Protein AF-A0A842NAI9-F1 (afdb_monomer)

pLDDT: mean 73.49, std 18.46, range [32.41, 96.38]

Sequence (238 aa):
MQFSKIESSYTSKDGCRLVWKGVEEDDLDTIILNKKELEQLIDLLKENVSGEVELEDQVSRIMVNLDVTEFNLKDHDLLEVKTADLQKHVLDYAKIPHIPQYIHISPKEYYPSITIRKYDEPKKVDETKPTQISLLEAILASKPKKTSHDLSQSDLFRIFATRRSTRKFAKTKIEGWMVDKILAAADTAPTAGNFQGFKVFYIKNQKTKEALVEAANNQPYVNAPVVLVFCMDPSRVK

Solvent-accessible surface area (backbone atoms only — not comparable to full-atom values): 15239 Å² total; per-residue (Å²): 110,45,77,69,53,76,45,76,34,93,88,34,83,69,19,36,26,43,35,30,38,42,97,50,100,84,43,70,52,71,50,78,37,49,45,68,52,46,51,54,52,51,52,34,58,70,69,72,45,70,48,75,46,72,42,96,80,77,69,26,36,37,39,36,45,85,64,46,27,40,39,45,43,84,91,51,75,81,43,64,41,52,28,70,62,52,41,54,54,53,55,57,54,72,69,52,80,75,67,81,83,74,82,76,81,66,85,71,87,79,75,87,80,86,80,90,78,84,91,84,86,90,81,88,87,82,93,83,78,87,88,81,72,54,72,65,55,51,60,72,68,54,70,90,70,90,73,85,63,90,72,64,92,75,49,61,69,58,51,66,69,67,66,74,92,80,71,78,79,70,91,63,84,78,60,65,70,60,54,51,52,52,51,52,53,61,70,70,49,90,46,78,93,68,37,64,40,56,46,77,45,78,57,80,56,66,69,60,33,54,53,47,15,55,75,54,76,62,36,72,54,58,60,41,84,73,38,76,48,80,41,82,32,71,90,49,52,130

Radius of gyration: 29.61 Å; Cα contacts (8 Å, |Δi|>4): 250; chains: 1; bounding box: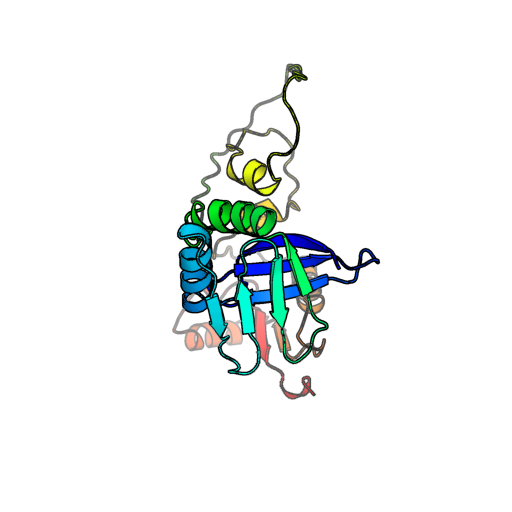 50×63×78 Å

Secondary structure (DSSP, 8-state):
-EEEEEEE-SS-TT-EEEEEE-SSTT-EEEEEE-HHHHHHHHHHHHHT--EEEE-TTSS-EEEE-SSEEEEE-TTSPPEEEEHHHHHHHHHHHHHS--------------------------------S-S---HHHHHHH-------S---TT-HHHHHHH--------SPPPPHHHHHHHHHHHHTS--GGG---EEEEEE--HHHHHHHHHHTTT-GGGS-SSEEEEEE-GGG--

Foldseek 3Di:
DAWDAKDDDPVELQKIKTWDDDPDNPDIDIDIGYNVLLVVLLVCLVVLHWDKRQGPVNQWIWTDHNAWIWTRDPPDDIDIYGSVVVSVRSVVVVPDPSDPPPPPPDLPPDDPPDDDDDDDDDDDDDDDDDDDPDPVNVVVVDDDDDDDDPDPPPPPVVCVSPDDDDLDADPDADDPVVVVVVVVVLLPDDDDVNLSQKDKDWDPDQVVQVVVCVVVVNSVSSSYNTHIDIDGHVVSPD

Structure (mmCIF, N/CA/C/O backbone):
data_AF-A0A842NAI9-F1
#
_entry.id   AF-A0A842NAI9-F1
#
loop_
_atom_site.group_PDB
_atom_site.id
_atom_site.type_symbol
_atom_site.label_atom_id
_atom_site.label_alt_id
_atom_site.label_comp_id
_atom_site.label_asym_id
_atom_site.label_entity_id
_atom_site.label_seq_id
_atom_site.pdbx_PDB_ins_code
_atom_site.Cartn_x
_atom_site.Cartn_y
_atom_site.Cartn_z
_atom_site.occupancy
_atom_site.B_iso_or_equiv
_atom_site.auth_seq_id
_atom_site.auth_comp_id
_atom_site.auth_asym_id
_atom_site.auth_atom_id
_atom_site.pdbx_PDB_model_num
ATOM 1 N N . MET A 1 1 ? 4.611 -2.490 -40.682 1.00 68.38 1 MET A N 1
ATOM 2 C CA . MET A 1 1 ? 4.770 -1.690 -39.444 1.00 68.38 1 MET A CA 1
ATOM 3 C C . MET A 1 1 ? 5.970 -0.766 -39.594 1.00 68.38 1 MET A C 1
ATOM 5 O O . MET A 1 1 ? 6.846 -1.084 -40.389 1.00 68.38 1 MET A O 1
ATOM 9 N N . GLN A 1 2 ? 6.021 0.371 -38.897 1.00 76.38 2 GLN A N 1
ATOM 10 C CA . GLN A 1 2 ? 7.178 1.281 -38.934 1.00 76.38 2 GLN A CA 1
ATOM 11 C C . GLN A 1 2 ? 7.864 1.337 -37.572 1.00 76.38 2 GLN A C 1
ATOM 13 O O . GLN A 1 2 ? 7.202 1.435 -36.537 1.00 76.38 2 GLN A O 1
ATOM 18 N N . PHE A 1 3 ? 9.195 1.304 -37.571 1.00 79.50 3 PHE A N 1
ATOM 19 C CA . PHE A 1 3 ? 9.973 1.506 -36.355 1.00 79.50 3 PHE A CA 1
ATOM 20 C C . PHE A 1 3 ? 9.731 2.904 -35.788 1.00 79.50 3 PHE A C 1
ATOM 22 O O . PHE A 1 3 ? 9.807 3.895 -36.513 1.00 79.50 3 PHE A O 1
ATOM 29 N N . SER A 1 4 ? 9.428 2.983 -34.492 1.00 79.44 4 SER A N 1
ATOM 30 C CA . SER A 1 4 ? 9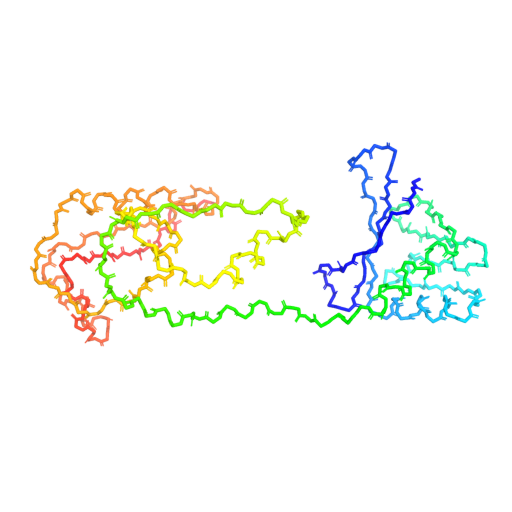.048 4.242 -33.852 1.00 79.44 4 SER A CA 1
ATOM 31 C C . SER A 1 4 ? 10.093 4.760 -32.874 1.00 79.44 4 SER A C 1
ATOM 33 O O . SER A 1 4 ? 10.432 5.941 -32.944 1.00 79.44 4 SER A O 1
ATOM 35 N N . LYS A 1 5 ? 10.533 3.944 -31.907 1.00 79.56 5 LYS A N 1
ATOM 36 C CA . LYS A 1 5 ? 11.418 4.401 -30.822 1.00 79.56 5 LYS A CA 1
ATOM 37 C C . LYS A 1 5 ? 12.066 3.254 -30.051 1.00 79.56 5 LYS A C 1
ATOM 39 O O . LYS A 1 5 ? 11.595 2.119 -30.091 1.00 79.56 5 LYS A O 1
ATOM 44 N N . ILE A 1 6 ? 13.104 3.610 -29.294 1.00 80.88 6 ILE A N 1
ATOM 45 C CA . ILE A 1 6 ? 13.782 2.751 -28.318 1.00 80.88 6 ILE A CA 1
ATOM 46 C C . ILE A 1 6 ? 13.487 3.274 -26.920 1.00 80.88 6 ILE A C 1
ATOM 48 O O . ILE A 1 6 ? 13.638 4.466 -26.652 1.00 80.88 6 ILE A O 1
ATOM 52 N N . GLU A 1 7 ? 13.074 2.380 -26.033 1.00 78.00 7 GLU A N 1
ATOM 53 C CA . GLU A 1 7 ? 12.832 2.666 -24.622 1.00 78.00 7 GLU A CA 1
ATOM 54 C C . GLU A 1 7 ? 13.633 1.720 -23.727 1.00 78.00 7 GLU A C 1
ATOM 56 O O . GLU A 1 7 ? 14.172 0.708 -24.173 1.00 78.00 7 GLU A O 1
ATOM 61 N N . SER A 1 8 ? 13.696 2.035 -22.437 1.00 69.75 8 SER A N 1
ATOM 62 C CA . SER A 1 8 ? 14.252 1.126 -21.440 1.00 69.75 8 SER A CA 1
ATOM 63 C C . SER A 1 8 ? 13.381 -0.112 -21.260 1.00 69.75 8 SER A C 1
ATOM 65 O O . SER A 1 8 ? 12.153 -0.003 -21.184 1.00 69.75 8 SER A O 1
ATOM 67 N N . SER A 1 9 ? 14.017 -1.278 -21.141 1.00 68.38 9 SER A N 1
ATOM 68 C CA . SER A 1 9 ? 13.322 -2.514 -20.781 1.00 68.38 9 SER A CA 1
ATOM 69 C C . SER A 1 9 ? 12.780 -2.439 -19.348 1.00 68.38 9 SER A C 1
ATOM 71 O O . SER A 1 9 ? 13.428 -1.905 -18.449 1.00 68.38 9 SER A O 1
ATOM 73 N N . TYR A 1 10 ? 11.587 -2.997 -19.124 1.00 58.47 10 TYR A N 1
ATOM 74 C CA . TYR A 1 10 ? 11.020 -3.162 -17.780 1.00 58.47 10 TYR A CA 1
ATOM 75 C C . TYR A 1 10 ? 11.628 -4.360 -17.038 1.00 58.47 10 TYR A C 1
ATOM 77 O O . TYR A 1 10 ? 11.565 -4.428 -15.812 1.00 58.47 10 TYR A O 1
ATOM 85 N N . THR A 1 11 ? 12.204 -5.305 -17.784 1.00 57.84 11 THR A N 1
ATOM 86 C CA . THR A 1 11 ? 12.634 -6.620 -17.290 1.00 57.84 11 THR A CA 1
ATOM 87 C C . THR A 1 11 ? 14.136 -6.674 -17.023 1.00 57.84 11 THR A C 1
ATOM 89 O O . THR A 1 11 ? 14.576 -7.395 -16.131 1.00 57.84 11 THR A O 1
ATOM 92 N N . SER A 1 12 ? 14.931 -5.898 -17.768 1.00 61.31 12 SER A N 1
ATOM 93 C CA . SER A 1 12 ? 16.391 -5.887 -17.658 1.00 61.31 12 SER A CA 1
ATOM 94 C C . SER A 1 12 ? 16.932 -4.468 -17.521 1.00 61.31 12 SER A C 1
ATOM 96 O O . SER A 1 12 ? 16.646 -3.597 -18.338 1.00 61.31 12 SER A O 1
ATOM 98 N N . LYS A 1 13 ? 17.747 -4.253 -16.481 1.00 60.91 13 LYS A N 1
ATOM 99 C CA . LYS A 1 13 ? 18.321 -2.952 -16.097 1.00 60.91 13 LYS A CA 1
ATOM 100 C C . LYS A 1 13 ? 19.166 -2.306 -17.202 1.00 60.91 13 LYS A C 1
ATOM 102 O O . LYS A 1 13 ? 19.166 -1.087 -17.327 1.00 60.91 13 LYS A O 1
ATOM 107 N N . ASP A 1 14 ? 19.848 -3.138 -17.983 1.00 67.12 14 ASP A N 1
ATOM 108 C CA . ASP A 1 14 ? 20.756 -2.727 -19.057 1.00 67.12 14 ASP A CA 1
ATOM 109 C C . ASP A 1 14 ? 20.226 -3.174 -20.441 1.00 67.12 14 ASP A C 1
ATOM 111 O O . ASP A 1 14 ? 20.986 -3.254 -21.401 1.00 67.12 14 ASP A O 1
ATOM 115 N N . GLY A 1 15 ? 18.941 -3.537 -20.538 1.00 72.44 15 GLY A N 1
ATOM 116 C CA . GLY A 1 15 ? 18.292 -3.936 -21.790 1.00 72.44 15 GLY A CA 1
ATOM 117 C C . GLY A 1 15 ? 17.561 -2.781 -22.477 1.00 72.44 15 GLY A C 1
ATOM 118 O O . GLY A 1 15 ? 17.400 -1.690 -21.918 1.00 72.44 15 GLY A O 1
ATOM 119 N N . CYS A 1 16 ? 17.052 -3.028 -23.681 1.00 79.50 16 CYS A N 1
ATOM 120 C CA . CYS A 1 16 ? 16.227 -2.063 -24.407 1.00 79.50 16 CYS A CA 1
ATOM 121 C C . CYS A 1 16 ? 14.938 -2.700 -24.931 1.00 79.50 16 CYS A C 1
ATOM 123 O O . CYS A 1 16 ? 14.822 -3.917 -25.063 1.00 79.50 16 CYS A O 1
ATOM 125 N N . ARG A 1 17 ? 13.949 -1.850 -25.200 1.00 82.38 17 ARG A N 1
ATOM 126 C CA . ARG A 1 17 ? 12.710 -2.199 -25.883 1.00 82.38 17 ARG A CA 1
ATOM 127 C C . ARG A 1 17 ? 12.659 -1.438 -27.196 1.00 82.38 17 ARG A C 1
ATOM 129 O O . ARG A 1 17 ? 12.636 -0.208 -27.194 1.00 82.38 17 ARG A O 1
ATOM 136 N N . LEU A 1 18 ? 12.629 -2.165 -28.299 1.00 83.62 18 LEU A N 1
ATOM 137 C CA . LEU A 1 18 ? 12.417 -1.620 -29.632 1.00 83.62 18 LEU A CA 1
ATOM 138 C C . LEU A 1 18 ? 10.910 -1.658 -29.922 1.00 83.62 18 LEU A C 1
ATOM 140 O O . LEU A 1 18 ? 10.273 -2.686 -29.699 1.00 83.62 18 LEU A O 1
ATOM 144 N N . VAL A 1 19 ? 10.327 -0.534 -30.344 1.00 82.25 19 VAL A N 1
ATOM 145 C CA . VAL A 1 19 ? 8.872 -0.387 -30.529 1.00 82.25 19 VAL A CA 1
ATOM 146 C C . VAL A 1 19 ? 8.544 -0.109 -31.993 1.00 82.25 19 VAL A C 1
ATOM 148 O O . VAL A 1 19 ? 9.002 0.896 -32.551 1.00 82.25 19 VAL A O 1
ATOM 151 N N . TRP A 1 20 ? 7.690 -0.946 -32.580 1.00 82.75 20 TRP A N 1
ATOM 152 C CA . TRP A 1 20 ? 7.092 -0.764 -33.901 1.00 82.75 20 TRP A CA 1
ATOM 153 C C . TRP A 1 20 ? 5.644 -0.320 -33.760 1.00 82.75 20 TRP A C 1
ATOM 155 O O . TRP A 1 20 ? 4.894 -0.840 -32.939 1.00 82.75 20 TRP A O 1
ATOM 165 N N . LYS A 1 21 ? 5.258 0.665 -34.569 1.00 77.94 21 LYS A N 1
ATOM 166 C CA . LYS A 1 21 ? 3.868 1.098 -34.695 1.00 77.94 21 LYS A CA 1
ATOM 167 C C . LYS A 1 21 ? 3.214 0.405 -35.885 1.00 77.94 21 LYS A C 1
ATOM 169 O O . LYS A 1 21 ? 3.766 0.410 -36.997 1.00 77.94 21 LYS A O 1
ATOM 174 N N . GLY A 1 22 ? 2.054 -0.187 -35.628 1.00 67.00 22 GLY A N 1
ATOM 175 C CA . GLY A 1 22 ? 1.139 -0.722 -36.624 1.00 67.00 22 GLY A CA 1
ATOM 176 C C . GLY A 1 22 ? 0.439 0.368 -37.436 1.00 67.00 22 GLY A C 1
ATOM 177 O O . GLY A 1 22 ? 0.799 1.545 -37.390 1.00 67.00 22 GLY A O 1
ATOM 178 N N . VAL A 1 23 ? -0.531 -0.056 -38.247 1.00 57.28 23 VAL A N 1
ATOM 179 C CA . VAL A 1 23 ? -1.360 0.843 -39.071 1.00 57.28 23 VAL A CA 1
ATOM 180 C C . VAL A 1 23 ? -2.454 1.509 -38.222 1.00 57.28 23 VAL A C 1
ATOM 182 O O . VAL A 1 23 ? -2.861 2.629 -38.527 1.00 57.28 23 VAL A O 1
ATOM 185 N N . GLU A 1 24 ? -2.875 0.859 -37.135 1.00 52.66 24 GLU A N 1
ATOM 186 C CA . GLU A 1 24 ? -3.800 1.385 -36.127 1.00 52.66 24 GLU A CA 1
ATOM 187 C C . GLU A 1 24 ? -3.028 1.911 -34.897 1.00 52.66 24 GLU A C 1
ATOM 189 O O . GLU A 1 24 ? -1.929 1.443 -34.600 1.00 52.66 24 GLU A O 1
ATOM 194 N N . GLU A 1 25 ? -3.574 2.909 -34.186 1.00 51.94 25 GLU A N 1
ATOM 195 C CA . GLU A 1 25 ? -2.898 3.560 -33.041 1.00 51.94 25 GLU A CA 1
ATOM 196 C C . GLU A 1 25 ? -2.638 2.618 -31.850 1.00 51.94 25 GLU A C 1
ATOM 198 O O . GLU A 1 25 ? -1.733 2.896 -31.057 1.00 51.94 25 GLU A O 1
ATOM 203 N N . ASP A 1 26 ? -3.375 1.506 -31.761 1.00 48.72 26 ASP A N 1
ATOM 204 C CA . ASP A 1 26 ? -3.320 0.546 -30.652 1.00 48.72 26 ASP A CA 1
ATOM 205 C C . ASP A 1 26 ? -2.456 -0.701 -30.939 1.00 48.72 26 ASP A C 1
ATOM 207 O O . ASP A 1 26 ? -2.125 -1.442 -30.011 1.00 48.72 26 ASP A O 1
ATOM 211 N N . ASP A 1 27 ? -2.010 -0.905 -32.184 1.00 57.62 27 ASP A N 1
ATOM 212 C CA . ASP A 1 27 ? -1.144 -2.030 -32.554 1.00 57.62 27 ASP A CA 1
ATOM 213 C C . ASP A 1 27 ? 0.331 -1.669 -32.317 1.00 57.62 27 ASP A C 1
ATOM 215 O O . ASP A 1 27 ? 0.978 -0.985 -33.121 1.00 57.62 27 ASP A O 1
ATOM 219 N N . LEU A 1 28 ? 0.878 -2.120 -31.185 1.00 64.88 28 LEU A N 1
ATOM 220 C CA . LEU A 1 28 ? 2.284 -1.944 -30.817 1.00 64.88 28 LEU A CA 1
ATOM 221 C C . LEU A 1 28 ? 2.988 -3.295 -30.717 1.00 64.88 28 LEU A C 1
ATOM 223 O O . LEU A 1 28 ? 2.773 -4.033 -29.758 1.00 64.88 28 LEU A O 1
ATOM 227 N N . ASP A 1 29 ? 3.909 -3.552 -31.642 1.00 72.88 29 ASP A N 1
ATOM 228 C CA . ASP A 1 29 ? 4.836 -4.677 -31.527 1.00 72.88 29 ASP A CA 1
ATOM 229 C C . ASP A 1 29 ? 6.114 -4.230 -30.820 1.00 72.88 29 ASP A C 1
ATOM 231 O O . ASP A 1 29 ? 6.707 -3.188 -31.133 1.00 72.88 29 ASP A O 1
ATOM 235 N N . THR A 1 30 ? 6.539 -5.005 -29.820 1.00 74.69 30 THR A N 1
ATOM 236 C CA . THR A 1 30 ? 7.714 -4.673 -29.011 1.00 74.69 30 THR A CA 1
ATOM 237 C C . THR A 1 30 ? 8.685 -5.831 -28.918 1.00 74.69 30 THR A C 1
ATOM 239 O O . THR A 1 30 ? 8.334 -6.891 -28.409 1.00 74.69 30 THR A O 1
ATOM 242 N N . ILE A 1 31 ? 9.934 -5.578 -29.296 1.00 79.75 31 ILE A N 1
ATOM 243 C CA . ILE A 1 31 ? 11.043 -6.518 -29.122 1.00 79.75 31 ILE A CA 1
ATOM 244 C C . ILE A 1 31 ? 11.836 -6.092 -27.894 1.00 79.75 31 ILE A C 1
ATOM 246 O O . ILE A 1 31 ? 12.214 -4.924 -27.770 1.00 79.75 31 ILE A O 1
ATOM 250 N N . ILE A 1 32 ? 12.088 -7.027 -26.984 1.00 79.69 32 ILE A N 1
ATOM 251 C CA . ILE A 1 32 ? 12.898 -6.792 -25.788 1.00 79.69 32 ILE A CA 1
ATOM 252 C C . ILE A 1 32 ? 14.265 -7.421 -26.021 1.00 79.69 32 ILE A C 1
ATOM 254 O O . ILE A 1 32 ? 14.344 -8.617 -26.271 1.00 79.69 32 ILE A O 1
ATOM 258 N N . LEU A 1 33 ? 15.318 -6.616 -25.906 1.00 79.31 33 LEU A N 1
ATOM 259 C CA . LEU A 1 33 ? 16.699 -7.080 -25.967 1.00 79.31 33 LEU A CA 1
ATOM 260 C C . LEU A 1 33 ? 17.336 -7.015 -24.584 1.00 79.31 33 LEU A C 1
ATOM 262 O O . LEU A 1 33 ? 17.220 -6.019 -23.856 1.00 79.31 33 LEU A O 1
ATOM 266 N N . ASN A 1 34 ? 18.044 -8.079 -24.237 1.00 81.31 34 ASN A N 1
ATOM 267 C CA . ASN A 1 34 ? 18.887 -8.149 -23.058 1.00 81.31 34 ASN A CA 1
ATOM 268 C C . ASN A 1 34 ? 20.197 -7.379 -23.267 1.00 81.31 34 ASN A C 1
ATOM 270 O O . ASN A 1 34 ? 20.563 -6.999 -24.376 1.00 81.31 34 ASN A O 1
ATOM 274 N N . LYS A 1 35 ? 20.954 -7.184 -22.181 1.00 81.44 35 LYS A N 1
ATOM 275 C CA . LYS A 1 35 ? 22.227 -6.449 -22.206 1.00 81.44 35 LYS A CA 1
ATOM 276 C C . LYS A 1 35 ? 23.204 -6.965 -23.268 1.00 81.44 35 LYS A C 1
ATOM 278 O O . LYS A 1 35 ? 23.755 -6.179 -24.024 1.00 81.44 35 LYS A O 1
ATOM 283 N N . LYS A 1 36 ? 23.420 -8.284 -23.305 1.00 82.81 36 LYS A N 1
ATOM 284 C CA . LYS A 1 36 ? 24.393 -8.914 -24.210 1.00 82.81 36 LYS A CA 1
ATOM 285 C C . LYS A 1 36 ? 23.990 -8.760 -25.679 1.00 82.81 36 LYS A C 1
ATOM 287 O O . LYS A 1 36 ? 24.833 -8.452 -26.507 1.00 82.81 36 LYS A O 1
ATOM 292 N N . GLU A 1 37 ? 22.704 -8.936 -25.969 1.00 84.06 37 GLU A N 1
ATOM 293 C CA . GLU A 1 37 ? 22.131 -8.790 -27.313 1.00 84.06 37 GLU A CA 1
ATOM 294 C C . GLU A 1 37 ? 22.208 -7.331 -27.780 1.00 84.06 37 GLU A C 1
ATOM 296 O O . GLU A 1 37 ? 22.571 -7.048 -28.919 1.00 84.06 37 GLU A O 1
ATOM 301 N N . LEU A 1 38 ? 21.933 -6.387 -26.872 1.00 83.44 38 LEU A N 1
ATOM 302 C CA . LEU A 1 38 ? 22.068 -4.959 -27.131 1.00 83.44 38 LEU A CA 1
ATOM 303 C C . LEU A 1 38 ? 23.526 -4.560 -27.400 1.00 83.44 38 LEU A C 1
ATOM 305 O O . LEU A 1 38 ? 23.775 -3.797 -28.327 1.00 83.44 38 LEU A O 1
ATOM 309 N N . GLU A 1 39 ? 24.485 -5.069 -26.624 1.00 83.62 39 GLU A N 1
ATOM 310 C CA . GLU A 1 39 ? 25.918 -4.823 -26.844 1.00 83.62 39 GLU A CA 1
ATOM 311 C C . GLU A 1 39 ? 26.370 -5.348 -28.217 1.00 83.62 39 GLU A C 1
ATOM 313 O O . GLU A 1 39 ? 26.966 -4.595 -28.983 1.00 83.62 39 GLU A O 1
ATOM 318 N N . GLN A 1 40 ? 25.990 -6.577 -28.582 1.00 84.06 40 GLN A N 1
ATOM 319 C CA . GLN A 1 40 ? 26.289 -7.157 -29.899 1.00 84.06 40 GLN A CA 1
ATOM 320 C C . GLN A 1 40 ? 25.683 -6.344 -31.050 1.00 84.06 40 GLN A C 1
ATOM 322 O O . GLN A 1 40 ? 26.357 -6.073 -32.044 1.00 84.06 40 GLN A O 1
ATOM 327 N N . LEU A 1 41 ? 24.430 -5.906 -30.904 1.00 84.31 41 LEU A N 1
ATOM 328 C CA . LEU A 1 41 ? 23.770 -5.058 -31.894 1.00 84.31 41 LEU A CA 1
ATOM 329 C C . LEU A 1 41 ? 24.462 -3.692 -32.022 1.00 84.31 41 LEU A C 1
ATOM 331 O O . LEU A 1 41 ? 24.641 -3.189 -33.130 1.00 84.31 41 LEU A O 1
ATOM 335 N N . ILE A 1 42 ? 24.869 -3.087 -30.902 1.00 84.75 42 ILE A N 1
ATOM 336 C CA . ILE A 1 42 ? 25.604 -1.816 -30.887 1.00 84.75 42 ILE A CA 1
ATOM 337 C C . ILE A 1 42 ? 26.952 -1.957 -31.597 1.00 84.75 42 ILE A C 1
ATOM 339 O O . ILE A 1 42 ? 27.327 -1.053 -32.343 1.00 84.75 42 ILE A O 1
ATOM 343 N N . ASP A 1 43 ? 27.676 -3.049 -31.370 1.00 84.75 43 ASP A N 1
ATOM 344 C CA . ASP A 1 43 ? 28.998 -3.262 -31.959 1.00 84.75 43 ASP A CA 1
ATOM 345 C C . ASP A 1 43 ? 28.906 -3.421 -33.484 1.00 84.75 43 ASP A C 1
ATOM 347 O O . ASP A 1 43 ? 29.599 -2.707 -34.213 1.00 84.75 43 ASP A O 1
ATOM 351 N N . LEU A 1 44 ? 27.955 -4.222 -33.982 1.00 84.38 44 LEU A N 1
ATOM 352 C CA . LEU A 1 44 ? 27.692 -4.355 -35.424 1.00 84.38 44 LEU A CA 1
ATOM 353 C C . LEU A 1 44 ? 27.313 -3.015 -36.074 1.00 84.38 44 LEU A C 1
ATOM 355 O O . LEU A 1 44 ? 27.837 -2.651 -37.131 1.00 84.38 44 LEU A O 1
ATOM 359 N N . LEU A 1 45 ? 26.445 -2.239 -35.415 1.00 83.19 45 LEU A N 1
ATOM 360 C CA . LEU A 1 45 ? 26.012 -0.929 -35.909 1.00 83.19 45 LEU A CA 1
ATOM 361 C C . LEU A 1 45 ? 27.112 0.139 -35.826 1.00 83.19 45 LEU A C 1
ATOM 363 O O . LEU A 1 45 ? 27.073 1.098 -36.592 1.00 83.19 45 LEU A O 1
ATOM 367 N N . LYS A 1 46 ? 28.089 0.024 -34.920 1.00 83.25 46 LYS A N 1
ATOM 368 C CA . LYS A 1 46 ? 29.237 0.947 -34.852 1.00 83.25 46 LYS A CA 1
ATOM 369 C C . LYS A 1 46 ? 30.261 0.667 -35.938 1.00 83.25 46 LYS A C 1
ATOM 371 O O . LYS A 1 46 ? 30.799 1.609 -36.516 1.00 83.25 46 LYS A O 1
ATOM 376 N N . GLU A 1 47 ? 30.541 -0.606 -36.192 1.00 81.31 47 GLU A N 1
ATOM 377 C CA . GLU A 1 47 ? 31.542 -1.014 -37.178 1.00 81.31 47 GLU A CA 1
ATOM 378 C C . GLU A 1 47 ? 31.002 -0.961 -38.619 1.00 81.31 47 GLU A C 1
ATOM 380 O O . GLU A 1 47 ? 31.785 -1.047 -39.563 1.00 81.31 47 GLU A O 1
ATOM 385 N N . ASN A 1 48 ? 29.688 -0.744 -38.802 1.00 77.88 48 ASN A N 1
ATOM 386 C CA . ASN A 1 48 ? 28.980 -0.852 -40.088 1.00 77.88 48 ASN A CA 1
ATOM 387 C C . ASN A 1 48 ? 29.240 -2.206 -40.771 1.00 77.88 48 ASN A C 1
ATOM 389 O O . ASN A 1 48 ? 29.383 -2.288 -41.992 1.00 77.88 48 ASN A O 1
ATOM 393 N N . VAL A 1 49 ? 29.338 -3.267 -39.970 1.00 80.00 49 VAL A N 1
ATOM 394 C CA . VAL A 1 49 ? 29.605 -4.628 -40.440 1.00 80.00 49 VAL A CA 1
ATOM 395 C C . VAL A 1 49 ? 28.289 -5.386 -40.517 1.00 80.00 49 VAL A C 1
ATOM 397 O O . VAL A 1 49 ? 27.445 -5.277 -39.629 1.00 80.00 49 VAL A O 1
ATOM 400 N N . SER A 1 50 ? 28.114 -6.164 -41.585 1.00 83.44 50 SER A N 1
ATOM 401 C CA . SER A 1 50 ? 26.963 -7.054 -41.698 1.00 83.44 50 SER A CA 1
ATOM 402 C C . SER A 1 50 ? 27.128 -8.260 -40.779 1.00 83.44 50 SER A C 1
ATOM 404 O O . SER A 1 50 ? 28.188 -8.888 -40.761 1.00 83.44 50 SER A O 1
ATOM 406 N N . GLY A 1 51 ? 26.090 -8.586 -40.019 1.00 85.19 51 GLY A N 1
ATOM 407 C CA . GLY A 1 51 ? 26.155 -9.637 -39.011 1.00 85.19 51 GLY A CA 1
ATOM 408 C C . GLY A 1 51 ? 24.784 -10.090 -38.536 1.00 85.19 51 GLY A C 1
ATOM 409 O O . GLY A 1 51 ? 23.761 -9.482 -38.849 1.00 85.19 51 GLY A O 1
ATOM 410 N N . GLU A 1 52 ? 24.781 -11.174 -37.775 1.00 86.94 52 GLU A N 1
ATOM 411 C CA . GLU A 1 52 ? 23.586 -11.795 -37.212 1.00 86.94 52 GLU A CA 1
ATOM 412 C C . GLU A 1 52 ? 23.685 -11.764 -35.683 1.00 86.94 52 GLU A C 1
ATOM 414 O O . GLU A 1 52 ? 24.727 -12.099 -35.115 1.00 86.94 52 GLU A O 1
ATOM 419 N N . VAL A 1 53 ? 22.610 -11.340 -35.019 1.00 85.69 53 VAL A N 1
ATOM 420 C CA . VAL A 1 53 ? 22.460 -11.395 -33.559 1.00 85.69 53 VAL A CA 1
ATOM 421 C C . VAL A 1 53 ? 21.382 -12.424 -33.241 1.00 85.69 53 VAL A C 1
ATOM 423 O O . VAL A 1 53 ? 20.213 -12.226 -33.573 1.00 85.69 53 VAL A O 1
ATOM 426 N N . GLU A 1 54 ? 21.775 -13.529 -32.613 1.00 83.88 54 GLU A N 1
ATOM 427 C CA . GLU A 1 54 ? 20.846 -14.540 -32.104 1.00 83.88 54 GLU A CA 1
ATOM 428 C C . GLU A 1 54 ? 20.290 -14.104 -30.743 1.00 83.88 54 GLU A C 1
ATOM 430 O O . GLU A 1 54 ? 21.048 -13.692 -29.860 1.00 83.88 54 GLU A O 1
ATOM 435 N N . LEU A 1 55 ? 18.969 -14.192 -30.571 1.00 82.56 55 LEU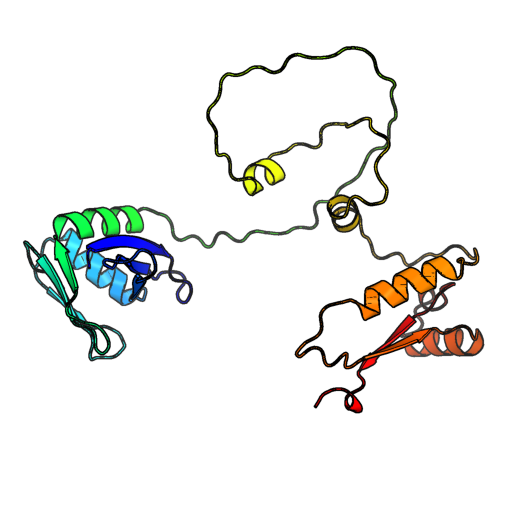 A N 1
ATOM 436 C CA . LEU A 1 55 ? 18.304 -13.877 -29.306 1.00 82.56 55 LEU A CA 1
ATOM 437 C C . LEU A 1 55 ? 18.297 -15.089 -28.360 1.00 82.56 55 LEU A C 1
ATOM 439 O O . LEU A 1 55 ? 18.499 -16.233 -28.771 1.00 82.56 55 LEU A O 1
ATOM 443 N N . GLU A 1 56 ? 18.052 -14.843 -27.07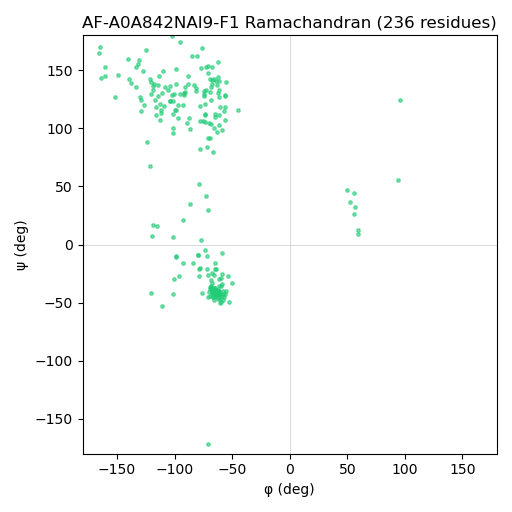0 1.00 79.38 56 GLU A N 1
ATOM 444 C CA . GLU A 1 56 ? 18.072 -15.858 -26.001 1.00 79.38 56 GLU A CA 1
ATOM 445 C C . GLU A 1 56 ? 17.170 -17.079 -26.265 1.00 79.38 56 GLU A C 1
ATOM 447 O O . GLU A 1 56 ? 17.465 -18.180 -25.797 1.00 79.38 56 GLU A O 1
ATOM 452 N N . ASP A 1 57 ? 16.098 -16.915 -27.041 1.00 77.69 57 ASP A N 1
ATOM 453 C CA . ASP A 1 57 ? 15.182 -17.998 -27.405 1.00 77.69 57 ASP A CA 1
ATOM 454 C C . ASP A 1 57 ? 15.757 -18.993 -28.436 1.00 77.69 57 ASP A C 1
ATOM 456 O O . ASP A 1 57 ? 15.104 -19.996 -28.726 1.00 77.69 57 ASP A O 1
ATOM 460 N N . GLN A 1 58 ? 16.967 -18.741 -28.962 1.00 77.00 58 GLN A N 1
ATOM 461 C CA . GLN A 1 58 ? 17.687 -19.533 -29.976 1.00 77.00 58 GLN A CA 1
ATOM 462 C C . GLN A 1 58 ? 16.944 -19.701 -31.311 1.00 77.00 58 GLN A C 1
ATOM 464 O O . GLN A 1 58 ? 17.361 -20.485 -32.169 1.00 77.00 58 GLN A O 1
ATOM 469 N N . VAL A 1 59 ? 15.837 -18.985 -31.498 1.00 78.12 59 VAL A N 1
ATOM 470 C CA . VAL A 1 59 ? 14.971 -19.085 -32.679 1.00 78.12 59 VAL A CA 1
ATOM 471 C C . VAL A 1 59 ? 14.885 -17.737 -33.375 1.00 78.12 59 VAL A C 1
ATOM 473 O O . VAL A 1 59 ? 14.957 -17.683 -34.601 1.00 78.12 59 VAL A O 1
ATOM 476 N N . SER A 1 60 ? 14.769 -16.661 -32.604 1.00 83.44 60 SER A N 1
ATOM 477 C CA . SER A 1 60 ? 14.656 -15.306 -33.110 1.00 83.44 60 SER A CA 1
ATOM 478 C C . SER A 1 60 ? 16.034 -14.724 -33.421 1.00 83.44 60 SER A C 1
ATOM 480 O O . SER A 1 60 ? 16.992 -14.894 -32.661 1.00 83.44 60 SER A O 1
ATOM 482 N N . ARG A 1 61 ? 16.146 -14.037 -34.560 1.00 86.38 61 ARG A N 1
ATOM 483 C CA . ARG A 1 61 ? 17.415 -13.530 -35.089 1.00 86.38 61 ARG A CA 1
ATOM 484 C C . ARG A 1 61 ? 17.262 -12.141 -35.682 1.00 86.38 61 ARG A C 1
ATOM 486 O O . ARG A 1 61 ? 16.264 -11.834 -36.334 1.00 86.38 61 ARG A O 1
ATOM 493 N N . ILE A 1 62 ? 18.279 -11.315 -35.481 1.00 87.38 62 ILE A N 1
ATOM 494 C CA . ILE A 1 62 ? 18.366 -9.971 -36.050 1.00 87.38 62 ILE A CA 1
ATOM 495 C C . ILE A 1 62 ? 19.495 -9.970 -37.071 1.00 87.38 62 ILE A C 1
ATOM 497 O O . ILE A 1 62 ? 20.657 -10.152 -36.710 1.00 87.38 62 ILE A O 1
ATOM 501 N N . MET A 1 63 ? 19.161 -9.751 -38.338 1.00 84.69 63 MET A N 1
ATOM 502 C CA . MET A 1 63 ? 20.136 -9.643 -39.419 1.00 84.69 63 MET A CA 1
ATOM 503 C C . MET A 1 63 ? 20.390 -8.173 -39.726 1.00 84.69 63 MET A C 1
ATOM 505 O O . MET A 1 63 ? 19.500 -7.446 -40.164 1.00 84.69 63 MET A O 1
ATOM 509 N N . VAL A 1 64 ? 21.616 -7.721 -39.492 1.00 86.69 64 VAL A N 1
ATOM 510 C CA . VAL A 1 64 ? 22.048 -6.355 -39.783 1.00 86.69 64 VAL A CA 1
ATOM 511 C C . VAL A 1 64 ? 22.749 -6.361 -41.136 1.00 86.69 64 VAL A C 1
ATOM 513 O O . VAL A 1 64 ? 23.861 -6.871 -41.242 1.00 86.69 64 VAL A O 1
ATOM 516 N N . ASN A 1 65 ? 22.124 -5.785 -42.166 1.00 86.56 65 ASN A N 1
ATOM 517 C CA . ASN A 1 65 ? 22.784 -5.495 -43.443 1.00 86.56 65 ASN A CA 1
ATOM 518 C C . ASN A 1 65 ? 23.148 -4.005 -43.539 1.00 86.56 65 ASN A C 1
ATOM 520 O O . ASN A 1 65 ? 22.894 -3.231 -42.619 1.00 86.56 65 ASN A O 1
ATOM 524 N N . LEU A 1 66 ? 23.774 -3.601 -44.649 1.00 78.00 66 LEU A N 1
ATOM 525 C CA . LEU A 1 66 ? 24.177 -2.206 -44.877 1.00 78.00 66 LEU A CA 1
ATOM 526 C C . LEU A 1 66 ? 22.979 -1.262 -45.069 1.00 78.00 66 LEU A C 1
ATOM 528 O O . LEU A 1 66 ? 23.013 -0.127 -44.599 1.00 78.00 66 LEU A O 1
ATOM 532 N N . ASP A 1 67 ? 21.929 -1.738 -45.740 1.00 81.62 67 ASP A N 1
ATOM 533 C CA . ASP A 1 67 ? 20.772 -0.912 -46.095 1.00 81.62 67 ASP A CA 1
ATOM 534 C C . ASP A 1 67 ? 19.570 -1.147 -45.163 1.00 81.62 67 ASP A C 1
ATOM 536 O O . ASP A 1 67 ? 18.896 -0.195 -44.746 1.00 81.62 67 ASP A O 1
ATOM 540 N N . VAL A 1 68 ? 19.298 -2.413 -44.830 1.00 87.00 68 VAL A N 1
ATOM 541 C CA . VAL A 1 68 ? 18.118 -2.841 -44.066 1.00 87.00 68 VAL A CA 1
ATOM 542 C C . VAL A 1 68 ? 18.520 -3.812 -42.959 1.00 87.00 68 VAL A C 1
ATOM 544 O O . VAL A 1 68 ? 19.298 -4.741 -43.168 1.00 87.00 68 VAL A O 1
ATOM 547 N N . THR A 1 69 ? 17.969 -3.601 -41.769 1.00 86.19 69 THR A N 1
ATOM 548 C CA . THR A 1 69 ? 18.036 -4.537 -40.650 1.00 86.19 69 THR A CA 1
ATOM 549 C C . THR A 1 69 ? 16.713 -5.285 -40.554 1.00 86.19 69 THR A C 1
ATOM 551 O O . THR A 1 69 ? 15.652 -4.666 -40.437 1.00 86.19 69 THR A O 1
ATOM 554 N N . GLU A 1 70 ? 16.792 -6.610 -40.601 1.00 86.81 70 GLU A N 1
ATOM 555 C CA . GLU A 1 70 ? 15.655 -7.526 -40.585 1.00 86.81 70 GLU A CA 1
ATOM 556 C C . GLU A 1 70 ? 15.555 -8.207 -39.217 1.00 86.81 70 GLU A C 1
ATOM 558 O O . GLU A 1 70 ? 16.548 -8.699 -38.677 1.00 86.81 70 GLU A O 1
A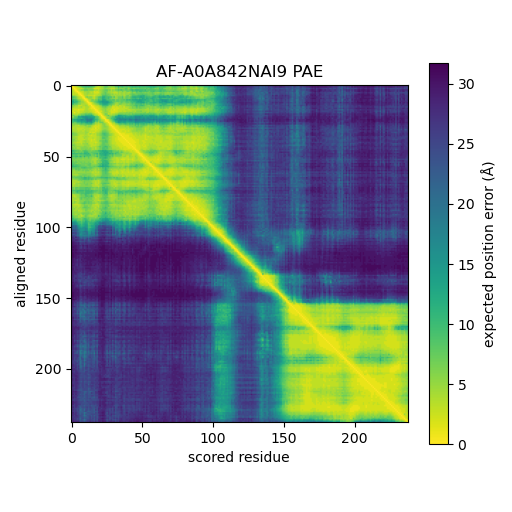TOM 563 N N . PHE A 1 71 ? 14.351 -8.248 -38.654 1.00 86.12 71 PHE A N 1
ATOM 564 C CA . PHE A 1 71 ? 14.050 -8.917 -37.392 1.00 86.12 71 PHE A CA 1
ATOM 565 C C . PHE A 1 71 ? 13.151 -10.114 -37.689 1.00 86.12 71 PHE A C 1
ATOM 567 O O . PHE A 1 71 ? 11.973 -9.956 -38.017 1.00 86.12 71 PHE A O 1
ATOM 574 N N . ASN A 1 72 ? 13.720 -11.311 -37.582 1.00 84.50 72 ASN A N 1
ATOM 575 C CA . ASN A 1 72 ? 13.018 -12.571 -37.767 1.00 84.50 72 ASN A CA 1
ATOM 576 C C . ASN A 1 72 ? 12.707 -13.152 -36.386 1.00 84.50 72 ASN A C 1
ATOM 578 O O . ASN A 1 72 ? 13.600 -13.666 -35.712 1.00 84.50 72 ASN A O 1
ATOM 582 N N . LEU A 1 73 ? 11.468 -12.988 -35.927 1.00 81.88 73 LEU A N 1
ATOM 583 C CA . LEU A 1 73 ? 11.041 -13.384 -34.586 1.00 81.88 73 LEU A CA 1
ATOM 584 C C . LEU A 1 73 ? 10.100 -14.580 -34.665 1.00 81.88 73 LEU A C 1
ATOM 586 O O . LEU A 1 73 ? 9.322 -14.708 -35.605 1.00 81.88 73 LEU A O 1
ATOM 590 N N . LYS A 1 74 ? 10.124 -15.430 -33.639 1.00 74.38 74 LYS A N 1
ATOM 591 C CA . LYS A 1 74 ? 9.313 -16.653 -33.595 1.00 74.38 74 LYS A CA 1
ATOM 592 C C . LYS A 1 74 ? 7.800 -16.414 -33.726 1.00 74.38 74 LYS A C 1
ATOM 594 O O . LYS A 1 74 ? 7.129 -17.199 -34.388 1.00 74.38 74 LYS A O 1
ATOM 599 N N . ASP A 1 75 ? 7.290 -15.362 -33.087 1.00 74.62 75 ASP A N 1
ATOM 600 C CA . ASP A 1 75 ? 5.852 -15.089 -32.952 1.00 74.62 75 ASP A CA 1
ATOM 601 C C . ASP A 1 75 ? 5.422 -13.756 -33.610 1.00 74.62 75 ASP A C 1
ATOM 603 O O . ASP A 1 75 ? 4.337 -13.256 -33.320 1.00 74.62 75 ASP A O 1
ATOM 607 N N . HIS A 1 76 ? 6.246 -13.177 -34.496 1.00 70.19 76 HIS A N 1
ATOM 608 C CA . HIS A 1 76 ? 5.905 -11.954 -35.239 1.00 70.19 76 HIS A CA 1
ATOM 609 C C . HIS A 1 76 ? 6.197 -12.091 -36.735 1.00 70.19 76 HIS A C 1
ATOM 611 O O . HIS A 1 76 ? 7.071 -12.855 -37.148 1.00 70.19 76 HIS A O 1
ATOM 617 N N . ASP A 1 77 ? 5.494 -11.294 -37.539 1.00 76.62 77 ASP A N 1
ATOM 618 C CA . ASP A 1 77 ? 5.829 -11.106 -38.948 1.00 76.62 77 ASP A CA 1
ATOM 619 C C . ASP A 1 77 ? 7.221 -10.472 -39.099 1.00 76.62 77 ASP A C 1
ATOM 621 O O . ASP A 1 77 ? 7.720 -9.799 -38.196 1.00 76.62 77 ASP A O 1
ATOM 625 N N . LEU A 1 78 ? 7.845 -10.661 -40.265 1.00 81.25 78 LEU A N 1
ATOM 626 C CA . LEU A 1 78 ? 9.139 -10.057 -40.580 1.00 81.25 78 LEU A CA 1
ATOM 627 C C . LEU A 1 78 ? 9.068 -8.529 -40.418 1.00 81.25 78 LEU A C 1
ATOM 629 O O . LEU A 1 78 ? 8.316 -7.851 -41.127 1.00 81.25 78 LEU A O 1
ATOM 633 N N . LEU A 1 79 ? 9.869 -7.982 -39.500 1.00 83.38 79 LEU A N 1
ATOM 634 C CA . LEU A 1 79 ? 9.979 -6.539 -39.297 1.00 83.38 79 LEU A CA 1
ATOM 635 C C . LEU A 1 79 ? 11.266 -6.027 -39.942 1.00 83.38 79 LEU A C 1
ATOM 637 O O . LEU A 1 79 ? 12.356 -6.521 -39.667 1.00 83.38 79 LEU A O 1
ATOM 641 N N . GLU A 1 80 ? 11.140 -4.991 -40.764 1.00 85.44 80 GLU A N 1
ATOM 642 C CA . GLU A 1 80 ? 12.259 -4.375 -41.476 1.00 85.44 80 GLU A CA 1
ATOM 643 C C . GLU A 1 80 ? 12.425 -2.917 -41.054 1.00 85.44 80 GLU A C 1
ATOM 645 O O . GLU A 1 80 ? 11.452 -2.167 -40.904 1.00 85.44 80 GLU A O 1
ATOM 650 N N . VAL A 1 81 ? 13.673 -2.495 -40.866 1.00 86.62 81 VAL A N 1
ATOM 651 C CA . VAL A 1 81 ? 14.023 -1.116 -40.516 1.00 86.62 81 VAL A CA 1
ATOM 652 C C . VAL A 1 81 ? 15.241 -0.691 -41.315 1.00 86.62 81 VAL A C 1
ATOM 654 O O . VAL A 1 81 ? 16.194 -1.451 -41.453 1.00 86.62 81 VAL A O 1
ATOM 657 N N . LYS A 1 82 ? 15.253 0.548 -41.811 1.00 86.44 82 LYS A N 1
ATOM 658 C CA . LYS A 1 82 ? 16.457 1.115 -42.425 1.00 86.44 82 LYS A CA 1
ATOM 659 C C . LYS A 1 82 ? 17.579 1.174 -41.398 1.00 86.44 82 LYS A C 1
ATOM 661 O O . LYS A 1 82 ? 17.416 1.783 -40.337 1.00 86.44 82 LYS A O 1
ATOM 666 N N . THR A 1 83 ? 18.733 0.609 -41.735 1.00 83.75 83 THR A N 1
ATOM 667 C CA . THR A 1 83 ? 19.859 0.497 -40.799 1.00 83.75 83 THR A CA 1
ATOM 668 C C . THR A 1 83 ? 20.326 1.867 -40.310 1.00 83.75 83 THR A C 1
ATOM 670 O O . THR A 1 83 ? 20.612 2.024 -39.128 1.00 83.75 83 THR A O 1
ATOM 673 N N . ALA A 1 84 ? 20.288 2.894 -41.166 1.00 82.38 84 ALA A N 1
ATOM 674 C CA . ALA A 1 84 ? 20.623 4.271 -40.797 1.00 82.38 84 ALA A CA 1
ATOM 675 C C . ALA A 1 84 ? 19.701 4.863 -39.708 1.00 82.38 84 ALA A C 1
ATOM 677 O O . ALA A 1 84 ? 20.172 5.542 -38.791 1.00 82.38 84 ALA A O 1
ATOM 678 N N . ASP A 1 85 ? 18.394 4.590 -39.785 1.00 82.94 85 ASP A N 1
ATOM 679 C CA . ASP A 1 85 ? 17.420 5.084 -38.806 1.00 82.94 85 ASP A CA 1
ATOM 680 C C . ASP A 1 85 ? 17.606 4.356 -37.468 1.00 82.94 85 ASP A C 1
ATOM 682 O O . ASP A 1 85 ? 17.697 4.989 -36.412 1.00 82.94 85 ASP A O 1
ATOM 686 N N . LEU A 1 86 ? 17.766 3.030 -37.514 1.00 82.12 86 LEU A N 1
ATOM 687 C CA . LEU A 1 86 ? 18.033 2.216 -36.329 1.00 82.12 86 LEU A CA 1
ATOM 688 C C . LEU A 1 86 ? 19.350 2.622 -35.651 1.00 82.12 86 LEU A C 1
ATOM 690 O O . LEU A 1 86 ? 19.378 2.824 -34.438 1.00 82.12 86 LEU A O 1
ATOM 694 N N . GLN A 1 87 ? 20.419 2.815 -36.427 1.00 83.19 87 GLN A N 1
ATOM 695 C CA . GLN A 1 87 ? 21.741 3.215 -35.943 1.00 83.19 87 GLN A CA 1
ATOM 696 C C . GLN A 1 87 ? 21.675 4.526 -35.156 1.00 83.19 87 GLN A C 1
ATOM 698 O O . GLN A 1 87 ? 22.224 4.609 -34.058 1.00 83.19 87 GLN A O 1
ATOM 703 N N . LYS A 1 88 ? 20.956 5.536 -35.660 1.00 83.81 88 LYS A N 1
ATOM 704 C CA . LYS A 1 88 ? 20.783 6.811 -34.951 1.00 83.81 88 LYS A CA 1
ATOM 705 C C . LYS A 1 88 ? 20.118 6.610 -33.588 1.00 83.81 88 LYS A C 1
ATOM 707 O O . LYS A 1 88 ? 20.632 7.087 -32.578 1.00 83.81 88 LYS A O 1
ATOM 712 N N . HIS A 1 89 ? 19.010 5.873 -33.551 1.00 82.25 89 HIS A N 1
ATOM 713 C CA . HIS A 1 89 ? 18.257 5.645 -32.320 1.00 82.25 89 HIS A CA 1
ATOM 714 C C . HIS A 1 89 ? 19.017 4.778 -31.304 1.00 82.25 89 HIS A C 1
ATOM 716 O O . HIS A 1 89 ? 19.007 5.095 -30.114 1.00 82.25 89 HIS A O 1
ATOM 722 N N . VAL A 1 90 ? 19.704 3.724 -31.755 1.00 81.50 90 VAL A N 1
ATOM 723 C CA . VAL A 1 90 ? 20.490 2.823 -30.894 1.00 81.50 90 VAL A CA 1
ATOM 724 C C . VAL A 1 90 ? 21.721 3.536 -30.332 1.00 81.50 90 VAL A C 1
ATOM 726 O O . VAL A 1 90 ? 21.986 3.443 -29.133 1.00 81.50 90 VAL A O 1
ATOM 729 N N . LEU A 1 91 ? 22.453 4.295 -31.154 1.00 79.81 91 LEU A N 1
ATOM 730 C CA . LEU A 1 91 ? 23.629 5.042 -30.696 1.00 79.81 91 LEU A CA 1
ATOM 731 C C . LEU A 1 91 ? 23.260 6.189 -29.753 1.00 79.81 91 LEU A C 1
ATOM 733 O O . LEU A 1 91 ? 24.007 6.463 -28.815 1.00 79.81 91 LEU A O 1
ATOM 737 N N . ASP A 1 92 ? 22.130 6.862 -29.977 1.00 81.12 92 ASP A N 1
ATOM 738 C CA . ASP A 1 92 ? 21.646 7.889 -29.054 1.00 81.12 92 ASP A CA 1
ATOM 739 C C . ASP A 1 92 ? 21.185 7.277 -27.727 1.00 81.12 92 ASP A C 1
ATOM 741 O O . ASP A 1 92 ? 21.511 7.822 -26.673 1.00 81.12 92 ASP A O 1
ATOM 745 N N . TYR A 1 93 ? 20.535 6.109 -27.755 1.00 76.69 93 TYR A N 1
ATOM 746 C CA . TYR A 1 93 ? 20.185 5.360 -26.546 1.00 76.69 93 TYR A CA 1
ATOM 747 C C . TYR A 1 93 ? 21.432 4.904 -25.768 1.00 76.69 93 TYR A C 1
ATOM 749 O O . TYR A 1 93 ? 21.493 5.095 -24.557 1.00 76.69 93 TYR A O 1
ATOM 757 N N . ALA A 1 94 ? 22.472 4.420 -26.457 1.00 73.94 94 ALA A N 1
ATOM 758 C CA . ALA A 1 94 ? 23.729 3.976 -25.846 1.00 73.94 94 ALA A CA 1
ATOM 759 C C . ALA A 1 94 ? 24.537 5.101 -25.164 1.00 73.94 94 ALA A C 1
ATOM 761 O O . ALA A 1 94 ? 25.376 4.829 -24.304 1.00 73.94 94 ALA A O 1
ATOM 762 N N . LYS A 1 95 ? 24.311 6.372 -25.531 1.00 75.62 95 LYS A N 1
ATOM 763 C CA . LYS A 1 95 ? 24.927 7.533 -24.859 1.00 75.62 95 LYS A CA 1
ATOM 764 C C . LYS A 1 95 ? 24.237 7.880 -23.538 1.00 75.62 95 LYS A C 1
ATOM 766 O O . LYS A 1 95 ? 24.830 8.587 -22.723 1.00 75.62 95 LYS A O 1
ATOM 771 N N . ILE A 1 96 ? 22.991 7.444 -23.334 1.00 70.06 96 ILE A N 1
ATOM 772 C CA . ILE A 1 96 ? 22.223 7.754 -22.127 1.00 70.06 96 ILE A CA 1
ATOM 773 C C . ILE A 1 96 ? 22.726 6.838 -21.005 1.00 70.06 96 ILE A C 1
ATOM 775 O O . ILE A 1 96 ? 22.614 5.620 -21.113 1.00 70.06 96 ILE A O 1
ATOM 779 N N . PRO A 1 97 ? 23.268 7.379 -19.901 1.00 61.16 97 PRO A N 1
ATOM 780 C CA . PRO A 1 97 ? 23.699 6.545 -18.792 1.00 61.16 97 PRO A CA 1
ATOM 781 C C . PRO A 1 97 ? 22.478 5.849 -18.169 1.00 61.16 97 PRO A C 1
ATOM 783 O O . PRO A 1 97 ? 21.653 6.504 -17.530 1.00 61.16 97 PRO A O 1
ATOM 786 N N . HIS A 1 98 ? 22.378 4.522 -18.308 1.00 61.38 98 HIS A N 1
ATOM 787 C CA . HIS A 1 98 ? 21.341 3.669 -17.695 1.00 61.38 98 HIS A CA 1
ATOM 788 C C . HIS A 1 98 ? 21.544 3.498 -16.177 1.00 61.38 98 HIS A C 1
ATOM 790 O O . HIS A 1 98 ? 21.430 2.413 -15.604 1.00 61.38 98 HIS A O 1
ATOM 796 N N . ILE A 1 99 ? 21.889 4.589 -15.493 1.00 58.72 99 ILE A N 1
ATOM 797 C CA . ILE A 1 99 ? 21.980 4.607 -14.040 1.00 58.72 99 ILE A CA 1
ATOM 798 C C . ILE A 1 99 ? 20.546 4.450 -13.521 1.00 58.72 99 ILE A C 1
ATOM 800 O O . ILE A 1 99 ? 19.686 5.253 -13.888 1.00 58.72 99 ILE A O 1
ATOM 804 N N . PRO A 1 100 ? 20.259 3.452 -12.666 1.00 51.41 100 PRO A N 1
ATOM 805 C CA . PRO A 1 100 ? 18.946 3.325 -12.054 1.00 51.41 100 PRO A CA 1
ATOM 806 C C . PRO A 1 100 ? 18.644 4.620 -11.300 1.00 51.41 100 PRO A C 1
ATOM 808 O O . PRO A 1 100 ? 19.328 4.961 -10.331 1.00 51.41 100 PRO A O 1
ATOM 811 N N . GLN A 1 101 ? 17.630 5.357 -11.753 1.00 47.72 101 GLN A N 1
ATOM 812 C CA . GLN A 1 101 ? 17.109 6.499 -11.015 1.00 47.72 101 GLN A CA 1
ATOM 813 C C . GLN A 1 101 ? 16.357 5.958 -9.801 1.00 47.72 101 GLN A C 1
ATOM 815 O O . GLN A 1 101 ? 15.145 5.758 -9.821 1.00 47.72 101 GLN A O 1
ATOM 820 N N . TYR A 1 102 ? 17.087 5.678 -8.726 1.00 43.47 102 TYR A N 1
ATOM 821 C CA . TYR A 1 102 ? 16.457 5.435 -7.442 1.00 43.47 102 TYR A CA 1
ATOM 822 C C . TYR A 1 102 ? 15.788 6.738 -7.012 1.00 43.47 102 TYR A C 1
ATOM 824 O O . TYR A 1 102 ? 16.462 7.706 -6.652 1.00 43.47 102 TYR A O 1
ATOM 832 N N . ILE A 1 103 ? 14.455 6.771 -7.022 1.00 43.62 103 ILE A N 1
ATOM 833 C CA . ILE A 1 103 ? 13.722 7.795 -6.284 1.00 43.62 103 ILE A CA 1
ATOM 834 C C . ILE A 1 103 ? 13.942 7.467 -4.811 1.00 43.62 103 ILE A C 1
ATOM 836 O O . ILE A 1 103 ? 13.236 6.659 -4.209 1.00 43.62 103 ILE A O 1
ATOM 840 N N . HIS A 1 104 ? 14.985 8.059 -4.236 1.00 40.81 104 HIS A N 1
ATOM 841 C CA . HIS A 1 104 ? 15.276 7.928 -2.822 1.00 40.81 104 HIS A CA 1
ATOM 842 C C . HIS A 1 104 ? 14.224 8.720 -2.037 1.00 40.81 104 HIS A C 1
ATOM 844 O O . HIS A 1 104 ? 14.369 9.919 -1.785 1.00 40.81 104 HIS A O 1
ATOM 850 N N . ILE A 1 105 ? 13.142 8.050 -1.642 1.00 43.91 105 ILE A N 1
ATOM 851 C CA . ILE A 1 105 ? 12.128 8.621 -0.755 1.00 43.91 105 ILE A CA 1
ATOM 852 C C . ILE A 1 105 ? 12.680 8.574 0.673 1.00 43.91 105 ILE A C 1
ATOM 854 O O . ILE A 1 105 ? 12.389 7.671 1.453 1.00 43.91 105 ILE A O 1
ATOM 858 N N . SER A 1 106 ? 13.510 9.556 1.025 1.00 45.50 106 SER A N 1
ATOM 859 C CA . SER A 1 106 ? 13.804 9.821 2.435 1.00 45.50 106 SER A CA 1
ATOM 860 C C . SER A 1 106 ? 12.566 10.423 3.095 1.00 45.50 106 SER A C 1
ATOM 862 O O . SER A 1 106 ? 11.877 11.230 2.460 1.00 45.50 106 SER A O 1
ATOM 864 N N . PRO A 1 107 ? 12.311 10.158 4.387 1.00 41.62 107 PRO A N 1
ATOM 865 C CA . PRO A 1 107 ? 11.453 11.029 5.173 1.00 41.62 107 PRO A CA 1
ATOM 866 C C . PRO A 1 107 ? 12.046 12.442 5.099 1.00 41.62 107 PRO A C 1
ATOM 868 O O . PRO A 1 107 ? 13.097 12.705 5.679 1.00 41.62 107 PRO A O 1
ATOM 871 N N . LYS A 1 108 ? 11.420 13.362 4.353 1.00 47.22 108 LYS A N 1
ATOM 872 C CA . LYS A 1 108 ? 11.760 14.782 4.487 1.00 47.22 108 LYS A CA 1
ATOM 873 C C . LYS A 1 108 ? 11.445 15.145 5.935 1.00 47.22 108 LYS A C 1
ATOM 875 O O . LYS A 1 108 ? 10.294 15.031 6.358 1.00 47.22 108 LYS A O 1
ATOM 880 N N . GLU A 1 109 ? 12.449 15.559 6.704 1.00 42.56 109 GLU A N 1
ATOM 881 C CA . GLU A 1 109 ? 12.242 16.147 8.026 1.00 42.56 109 GLU A CA 1
ATOM 882 C C . GLU A 1 109 ? 11.533 17.496 7.858 1.00 42.56 109 GLU A C 1
ATOM 884 O O . GLU A 1 109 ? 12.135 18.566 7.831 1.00 42.56 109 GLU A O 1
ATOM 889 N N . TYR A 1 110 ? 10.222 17.451 7.649 1.00 41.47 110 TYR A N 1
ATOM 890 C CA . TYR A 1 110 ? 9.403 18.644 7.567 1.00 41.47 110 TYR A CA 1
ATOM 891 C C . TYR A 1 110 ? 9.157 19.162 8.988 1.00 41.47 110 TYR A C 1
ATOM 893 O O . TYR A 1 110 ? 8.391 18.570 9.750 1.00 41.47 110 TYR A O 1
ATOM 901 N N . TYR A 1 111 ? 9.824 20.262 9.341 1.00 41.69 111 TYR A N 1
ATOM 902 C CA . TYR A 1 111 ? 9.545 21.058 10.537 1.00 41.69 111 TYR A CA 1
ATOM 903 C C . TYR A 1 111 ? 8.738 22.301 10.126 1.00 41.69 111 TYR A C 1
ATOM 905 O O . TYR A 1 111 ? 9.337 23.293 9.699 1.00 41.69 111 TYR A O 1
ATOM 913 N N . PRO A 1 112 ? 7.395 22.308 10.222 1.00 42.88 112 PRO A N 1
ATOM 914 C CA . PRO A 1 112 ? 6.649 23.538 10.009 1.00 42.88 112 PRO A CA 1
ATOM 915 C C . PRO A 1 112 ? 6.911 24.481 11.188 1.00 42.88 112 PRO A C 1
ATOM 917 O O . PRO A 1 112 ? 6.385 24.296 12.284 1.00 42.88 112 PRO A O 1
ATOM 920 N N . SER A 1 113 ? 7.735 25.506 10.966 1.00 39.22 113 SER A N 1
ATOM 921 C CA . SER A 1 113 ? 7.802 26.660 11.861 1.00 39.22 113 SER A CA 1
ATOM 922 C C . SER A 1 113 ? 6.539 27.501 11.655 1.00 39.22 113 SER A C 1
ATOM 924 O O . SER A 1 113 ? 6.303 28.077 10.594 1.00 39.22 113 SER A O 1
ATOM 926 N N . ILE A 1 114 ? 5.679 27.516 12.671 1.00 37.78 114 ILE A N 1
ATOM 927 C CA . ILE A 1 114 ? 4.412 28.249 12.682 1.00 37.78 114 ILE A CA 1
ATOM 928 C C . ILE A 1 114 ? 4.717 29.740 12.847 1.00 37.78 114 ILE A C 1
ATOM 930 O O . ILE A 1 114 ? 5.278 30.148 13.863 1.00 37.78 114 ILE A O 1
ATOM 934 N N . THR A 1 115 ? 4.310 30.587 11.899 1.00 33.97 115 THR A N 1
ATOM 935 C CA . THR A 1 115 ? 4.057 32.004 12.209 1.00 33.97 115 THR A CA 1
ATOM 936 C C . THR A 1 115 ? 3.003 32.600 11.278 1.00 33.97 115 THR A C 1
ATOM 938 O O . THR A 1 115 ? 3.120 32.537 10.057 1.00 33.97 115 THR A O 1
ATOM 941 N N . ILE A 1 116 ? 1.982 33.197 11.891 1.00 42.31 116 ILE A N 1
ATOM 942 C CA . ILE A 1 116 ? 0.832 33.888 11.292 1.00 42.31 116 ILE A CA 1
ATOM 943 C C . ILE A 1 116 ? 1.241 35.314 10.900 1.00 42.31 116 ILE A C 1
ATOM 945 O O . ILE A 1 116 ? 1.806 35.983 11.763 1.00 42.31 116 ILE A O 1
ATOM 949 N N . ARG A 1 117 ? 0.892 35.826 9.700 1.00 32.41 117 ARG A N 1
ATOM 950 C CA . ARG A 1 117 ? 0.721 37.282 9.448 1.00 32.41 117 ARG A CA 1
ATOM 951 C C . ARG A 1 117 ? -0.336 37.606 8.377 1.00 32.41 117 ARG A C 1
ATOM 953 O O . ARG A 1 117 ? -0.524 36.843 7.437 1.00 32.41 117 ARG A O 1
ATOM 960 N N . LYS A 1 118 ? -1.014 38.742 8.612 1.00 32.62 118 LYS A N 1
ATOM 961 C CA . LYS A 1 118 ? -2.151 39.348 7.894 1.00 32.62 118 LYS A CA 1
ATOM 962 C C . LYS A 1 118 ? -1.789 39.847 6.485 1.00 32.62 118 LYS A C 1
ATOM 964 O O . LYS A 1 118 ? -0.644 40.217 6.245 1.00 32.62 118 LYS A O 1
ATOM 969 N N . TYR A 1 119 ? -2.800 39.857 5.615 1.00 40.06 119 TYR A N 1
ATOM 970 C CA . TYR A 1 119 ? -2.774 40.288 4.216 1.00 40.06 119 TYR A CA 1
ATOM 971 C C . TYR A 1 119 ? -2.664 41.806 4.080 1.00 40.06 119 TYR A C 1
ATOM 973 O O . TYR A 1 119 ? -3.453 42.499 4.708 1.00 40.06 119 TYR A O 1
ATOM 981 N N . ASP A 1 120 ? -1.754 42.269 3.221 1.00 42.44 120 ASP A N 1
ATOM 982 C CA . ASP A 1 120 ? -2.052 43.282 2.205 1.00 42.44 120 ASP A CA 1
ATOM 983 C C . ASP A 1 120 ? -0.990 43.251 1.084 1.00 42.44 120 ASP A C 1
ATOM 985 O O . ASP A 1 120 ? 0.187 42.989 1.331 1.00 42.44 120 ASP A O 1
ATOM 989 N N . GLU A 1 121 ? -1.471 43.522 -0.134 1.00 32.62 121 GLU A N 1
ATOM 990 C CA . GLU A 1 121 ? -0.814 43.684 -1.449 1.00 32.62 121 GLU A CA 1
ATOM 991 C C . GLU A 1 121 ? -0.725 42.482 -2.429 1.00 32.62 121 GLU A C 1
ATOM 993 O O . GLU A 1 121 ? -0.145 41.436 -2.120 1.00 32.62 121 GLU A O 1
ATOM 998 N N . PRO A 1 122 ? -1.229 42.642 -3.680 1.00 40.69 122 PRO A N 1
ATOM 999 C CA . PRO A 1 122 ? -1.122 41.649 -4.747 1.00 40.69 122 PRO A CA 1
ATOM 1000 C C . PRO A 1 122 ? 0.179 41.826 -5.552 1.00 40.69 122 PRO A C 1
ATOM 1002 O O . PRO A 1 122 ? 0.608 42.947 -5.824 1.00 40.69 122 PRO A O 1
ATOM 1005 N N . LYS A 1 123 ? 0.794 40.727 -6.018 1.00 36.25 123 LYS A N 1
ATOM 1006 C CA . LYS A 1 123 ? 1.903 40.786 -6.992 1.00 36.25 123 LYS A CA 1
ATOM 1007 C C . LYS A 1 123 ? 1.571 40.070 -8.302 1.00 36.25 123 LYS A C 1
ATOM 1009 O O . LYS A 1 123 ? 1.013 38.978 -8.300 1.00 36.25 123 LYS A O 1
ATOM 1014 N N . LYS A 1 124 ? 1.941 40.751 -9.393 1.00 39.22 124 LYS A N 1
ATOM 1015 C CA . LYS A 1 124 ? 1.735 40.435 -10.815 1.00 39.22 124 LYS A CA 1
ATOM 1016 C C . LYS A 1 124 ? 2.430 39.133 -11.242 1.00 39.22 124 LYS A C 1
ATOM 1018 O O . LYS A 1 124 ? 3.530 38.843 -10.775 1.00 39.22 124 LYS A O 1
ATOM 1023 N N . VAL A 1 125 ? 1.783 38.393 -12.144 1.00 35.12 125 VAL A N 1
ATOM 1024 C CA . VAL A 1 125 ? 2.303 37.188 -12.812 1.00 35.12 125 VAL A CA 1
ATOM 1025 C C . VAL A 1 125 ? 2.986 37.615 -14.114 1.00 35.12 125 VAL A C 1
ATOM 1027 O O . VAL A 1 125 ? 2.454 38.463 -14.823 1.00 35.12 125 VAL A O 1
ATOM 1030 N N . ASP A 1 126 ? 4.170 37.068 -14.386 1.00 35.38 126 ASP A N 1
ATOM 1031 C CA . ASP A 1 126 ? 4.993 37.376 -15.562 1.00 35.38 126 ASP A CA 1
ATOM 1032 C C . ASP A 1 126 ? 4.888 36.216 -16.574 1.00 35.38 126 ASP A C 1
ATOM 1034 O O . ASP A 1 126 ? 5.120 35.059 -16.215 1.00 35.38 126 ASP A O 1
ATOM 1038 N N . GLU A 1 127 ? 4.482 36.508 -17.814 1.00 41.81 127 GLU A N 1
ATOM 1039 C CA . GLU A 1 127 ? 3.951 35.545 -18.805 1.00 41.81 127 GLU A CA 1
ATOM 1040 C C . GLU A 1 127 ? 5.003 34.939 -19.760 1.00 41.81 127 GLU A C 1
ATOM 1042 O O . GLU A 1 127 ? 4.671 34.451 -20.837 1.00 41.81 127 GLU A O 1
ATOM 1047 N N . THR A 1 128 ? 6.293 34.935 -19.416 1.00 44.34 128 THR A N 1
ATOM 1048 C CA . THR A 1 128 ? 7.357 34.622 -20.395 1.00 44.34 128 THR A CA 1
ATOM 1049 C C . THR A 1 128 ? 8.249 33.429 -20.029 1.00 44.34 128 THR A C 1
ATOM 1051 O O . THR A 1 128 ? 9.447 33.604 -19.809 1.00 44.34 128 THR A O 1
ATOM 1054 N N . LYS A 1 129 ? 7.718 32.189 -20.018 1.00 39.41 129 LYS A N 1
ATOM 1055 C CA . LYS A 1 129 ? 8.534 30.957 -20.206 1.00 39.41 129 LYS A CA 1
ATOM 1056 C C . LYS A 1 129 ? 7.709 29.699 -20.553 1.00 39.41 129 LYS A C 1
ATOM 1058 O O . LYS A 1 129 ? 6.606 29.547 -20.034 1.00 39.41 129 LYS A O 1
ATOM 1063 N N . PRO A 1 130 ? 8.236 28.805 -21.419 1.00 38.91 130 PRO A N 1
ATOM 1064 C CA . PRO A 1 130 ? 7.476 27.733 -22.051 1.00 38.91 130 PRO A CA 1
ATOM 1065 C C . PRO A 1 130 ? 7.208 26.546 -21.115 1.00 38.91 130 PRO A C 1
ATOM 1067 O O . PRO A 1 130 ? 7.951 26.259 -20.177 1.00 38.91 130 PRO A O 1
ATOM 1070 N N . THR A 1 131 ? 6.094 25.891 -21.413 1.00 50.19 131 THR A N 1
ATOM 1071 C CA . THR A 1 131 ? 5.398 24.812 -20.712 1.00 50.19 131 THR A CA 1
ATOM 1072 C C . THR A 1 131 ? 6.089 23.445 -20.790 1.00 50.19 131 THR A C 1
ATOM 1074 O O . THR A 1 131 ? 6.715 23.120 -21.791 1.00 50.19 131 THR A O 1
ATOM 1077 N N . GLN A 1 132 ? 5.834 22.634 -19.750 1.00 47.50 132 GLN A N 1
ATOM 1078 C CA . GLN A 1 132 ? 6.220 21.227 -19.509 1.00 47.50 132 GLN A CA 1
ATOM 1079 C C . GLN A 1 132 ? 7.508 20.979 -18.712 1.00 47.50 132 GLN A C 1
ATOM 1081 O O . GLN A 1 132 ? 8.372 20.198 -19.089 1.00 47.50 132 GLN A O 1
ATOM 1086 N N . ILE A 1 133 ? 7.570 21.555 -17.513 1.00 45.81 133 ILE A N 1
ATOM 1087 C CA . ILE A 1 133 ? 8.220 20.867 -16.390 1.00 45.81 133 ILE A CA 1
ATOM 1088 C C . ILE A 1 133 ? 7.242 19.768 -15.955 1.00 45.81 133 ILE A C 1
ATOM 1090 O O . ILE A 1 133 ? 6.052 20.059 -15.786 1.00 45.81 133 ILE A O 1
ATOM 1094 N N . SER A 1 134 ? 7.692 18.518 -15.810 1.00 56.53 134 SER A N 1
ATOM 1095 C CA . SER A 1 134 ? 6.812 17.451 -15.322 1.00 56.53 134 SER A CA 1
ATOM 1096 C C . SER A 1 134 ? 6.211 17.870 -13.973 1.00 56.53 134 SER A C 1
ATOM 1098 O O . SER A 1 134 ? 6.891 18.463 -13.132 1.00 56.53 134 SER A O 1
ATOM 1100 N N . LEU A 1 135 ? 4.923 17.589 -13.742 1.00 49.91 135 LEU A N 1
ATOM 1101 C CA . LEU A 1 135 ? 4.243 17.936 -12.482 1.00 49.91 135 LEU A CA 1
ATOM 1102 C C . LEU A 1 135 ? 5.052 17.455 -11.259 1.00 49.91 135 LEU A C 1
ATOM 1104 O O . LEU A 1 135 ? 5.103 18.114 -10.223 1.00 49.91 135 LEU A O 1
ATOM 1108 N N . LEU A 1 136 ? 5.734 16.322 -11.423 1.00 44.78 136 LEU A N 1
ATOM 1109 C CA . LEU A 1 136 ? 6.599 15.686 -10.441 1.00 44.78 136 LEU A CA 1
ATOM 1110 C C . LEU A 1 136 ? 7.848 16.529 -10.129 1.00 44.78 136 LEU A C 1
ATOM 1112 O O . LEU A 1 136 ? 8.131 16.787 -8.959 1.00 44.78 136 LEU A O 1
ATOM 1116 N N . GLU A 1 137 ? 8.551 17.033 -11.144 1.00 48.53 137 GLU A N 1
ATOM 1117 C CA . GLU A 1 137 ? 9.681 17.954 -10.960 1.00 48.53 137 GLU A CA 1
ATOM 1118 C C . GLU A 1 137 ? 9.236 19.284 -10.358 1.00 48.53 137 GLU A C 1
ATOM 1120 O O . GLU A 1 137 ? 9.922 19.817 -9.487 1.00 48.53 137 GLU A O 1
ATOM 1125 N N . ALA A 1 138 ? 8.064 19.795 -10.743 1.00 56.56 138 ALA A N 1
ATOM 1126 C CA . ALA A 1 138 ? 7.508 21.011 -10.158 1.00 56.56 138 ALA A CA 1
ATOM 1127 C C . ALA A 1 138 ? 7.208 20.835 -8.656 1.00 56.56 138 ALA A C 1
ATOM 1129 O O . ALA A 1 138 ? 7.535 21.713 -7.855 1.00 56.56 138 ALA A O 1
ATOM 1130 N N . ILE A 1 139 ? 6.659 19.684 -8.250 1.00 55.91 139 ILE A N 1
ATOM 1131 C CA . ILE A 1 139 ? 6.405 19.347 -6.839 1.00 55.91 139 ILE A CA 1
ATOM 1132 C C . ILE A 1 139 ? 7.723 19.176 -6.073 1.00 55.91 139 ILE A C 1
ATOM 1134 O O . ILE A 1 139 ? 7.874 19.725 -4.979 1.00 55.91 139 ILE A O 1
ATOM 1138 N N . LEU A 1 140 ? 8.700 18.464 -6.641 1.00 49.59 140 LEU A N 1
ATOM 1139 C CA . LEU A 1 140 ? 9.999 18.216 -6.005 1.00 49.59 140 LEU A CA 1
ATOM 1140 C C . LEU A 1 140 ? 10.853 19.487 -5.872 1.00 49.59 140 LEU A C 1
ATOM 1142 O O . LEU A 1 140 ? 11.514 19.656 -4.843 1.00 49.59 140 LEU A O 1
ATOM 1146 N N . ALA A 1 141 ? 10.815 20.375 -6.872 1.00 49.47 141 ALA A N 1
ATOM 1147 C CA . ALA A 1 141 ? 11.561 21.635 -6.918 1.00 49.47 141 ALA A CA 1
ATOM 1148 C C . ALA A 1 141 ? 10.860 22.790 -6.185 1.00 49.47 141 ALA A C 1
ATOM 1150 O O . ALA A 1 141 ? 11.498 23.805 -5.880 1.00 49.47 141 ALA A O 1
ATOM 1151 N N . SER A 1 142 ? 9.564 22.661 -5.877 1.00 49.56 142 SER A N 1
ATOM 1152 C CA . SER A 1 142 ? 8.844 23.670 -5.104 1.00 49.56 142 SER A CA 1
ATOM 1153 C C . SER A 1 142 ? 9.460 23.818 -3.704 1.00 49.56 142 SER A C 1
ATOM 1155 O O . SER A 1 142 ? 9.409 22.931 -2.851 1.00 49.56 142 SER A O 1
ATOM 1157 N N . LYS A 1 143 ? 10.095 24.970 -3.453 1.00 44.31 143 LYS A N 1
ATOM 1158 C CA . LYS A 1 143 ? 10.490 25.370 -2.096 1.00 44.31 143 LYS A CA 1
ATOM 1159 C C . LYS A 1 143 ? 9.218 25.693 -1.306 1.00 44.31 143 LYS A C 1
ATOM 1161 O O . LYS A 1 143 ? 8.316 26.303 -1.883 1.00 44.31 143 LYS A O 1
ATOM 1166 N N . PRO A 1 144 ? 9.135 25.357 -0.006 1.00 42.38 144 PRO A N 1
ATOM 1167 C CA . PRO A 1 144 ? 7.960 25.658 0.801 1.00 42.38 144 PRO A CA 1
ATOM 1168 C C . PRO A 1 144 ? 7.787 27.180 0.895 1.00 42.38 144 PRO A C 1
ATOM 1170 O O . PRO A 1 144 ? 8.440 27.854 1.692 1.00 42.38 144 PRO A O 1
ATOM 1173 N N . LYS A 1 145 ? 6.931 27.747 0.039 1.00 41.44 145 LYS A N 1
ATOM 1174 C CA . LYS A 1 145 ? 6.474 29.129 0.176 1.00 41.44 145 LYS A CA 1
ATOM 1175 C C . LYS A 1 145 ? 5.577 29.189 1.407 1.00 41.44 145 LYS A C 1
ATOM 1177 O O . LYS A 1 145 ? 4.682 28.366 1.569 1.00 41.44 145 LYS A O 1
ATOM 1182 N N . LYS A 1 146 ? 5.827 30.171 2.275 1.00 43.91 146 LYS A N 1
ATOM 1183 C CA . LYS A 1 146 ? 4.952 30.492 3.407 1.00 43.91 146 LYS A CA 1
ATOM 1184 C C . LYS A 1 146 ? 3.583 30.892 2.858 1.00 43.91 146 LYS A C 1
ATOM 1186 O O . LYS A 1 146 ? 3.437 32.001 2.357 1.00 43.91 146 LYS A O 1
ATOM 1191 N N . THR A 1 147 ? 2.607 29.996 2.923 1.00 37.44 147 THR A N 1
ATOM 1192 C CA . THR A 1 147 ? 1.227 30.291 2.529 1.00 37.44 147 THR A CA 1
ATOM 1193 C C . THR A 1 147 ? 0.366 30.537 3.756 1.00 37.44 147 THR A C 1
ATOM 1195 O O . THR A 1 147 ? 0.093 29.643 4.554 1.00 37.44 147 THR A O 1
ATOM 1198 N N . SER A 1 148 ? -0.055 31.792 3.864 1.00 41.94 148 SER A N 1
ATOM 1199 C CA . SER A 1 148 ? -1.237 32.268 4.561 1.00 41.94 148 SER A CA 1
ATOM 1200 C C . SER A 1 148 ? -2.484 31.780 3.821 1.00 41.94 148 SER A C 1
ATOM 1202 O O . SER A 1 148 ? -2.806 32.307 2.770 1.00 41.94 148 SER A O 1
ATOM 1204 N N . HIS A 1 149 ? -3.163 30.761 4.325 1.00 40.69 149 HIS A N 1
ATOM 1205 C CA . HIS A 1 149 ? -4.585 30.508 4.080 1.00 40.69 149 HIS A CA 1
ATOM 1206 C C . HIS A 1 149 ? -5.067 29.581 5.194 1.00 40.69 149 HIS A C 1
ATOM 1208 O O . HIS A 1 149 ? -4.263 28.858 5.779 1.00 40.69 149 HIS A O 1
ATOM 1214 N N . ASP A 1 150 ? -6.352 29.646 5.528 1.00 48.28 150 ASP A N 1
ATOM 1215 C CA . ASP A 1 150 ? -6.999 28.748 6.479 1.00 48.28 150 ASP A CA 1
ATOM 1216 C C . ASP A 1 150 ? -6.831 27.311 5.963 1.00 48.28 150 ASP A C 1
ATOM 1218 O O . ASP A 1 150 ? -7.438 26.900 4.972 1.00 48.28 150 ASP A O 1
ATOM 1222 N N . LEU A 1 151 ? -5.838 26.606 6.508 1.00 48.16 151 LEU A N 1
ATOM 1223 C CA . LEU A 1 151 ? -5.334 25.383 5.902 1.00 48.16 151 LEU A CA 1
ATOM 1224 C C . LEU A 1 151 ? -6.357 24.279 6.122 1.00 48.16 151 LEU A C 1
ATOM 1226 O O . LEU A 1 151 ? -6.431 23.718 7.221 1.00 48.16 151 LEU A O 1
ATOM 1230 N N . SER A 1 152 ? -7.080 23.934 5.058 1.00 50.41 152 SER A N 1
ATOM 1231 C CA . SER A 1 152 ? -8.050 22.849 5.061 1.00 50.41 152 SER A CA 1
ATOM 1232 C C . SER A 1 152 ? -7.484 21.612 5.761 1.00 50.41 152 SER A C 1
ATOM 1234 O O . SER A 1 152 ? -6.496 21.011 5.322 1.00 50.41 152 SER A O 1
ATOM 1236 N N . GLN A 1 153 ? -8.104 21.226 6.876 1.00 52.91 153 GLN A N 1
ATOM 1237 C CA . GLN A 1 153 ? -7.764 20.016 7.633 1.00 52.91 153 GLN A CA 1
ATOM 1238 C C . GLN A 1 153 ? -7.897 18.734 6.787 1.00 52.91 153 GLN A C 1
ATOM 1240 O O . GLN A 1 153 ? -7.500 17.669 7.243 1.00 52.91 153 GLN A O 1
ATOM 1245 N N . SER A 1 154 ? -8.427 18.828 5.560 1.00 62.00 154 SER A N 1
ATOM 1246 C CA . SER A 1 154 ? -8.596 17.726 4.613 1.00 62.00 154 SER A CA 1
ATOM 1247 C C . SER A 1 154 ? -7.552 17.657 3.490 1.00 62.00 154 SER A C 1
ATOM 1249 O O . SER A 1 154 ? -7.704 16.822 2.602 1.00 62.00 154 SER A O 1
ATOM 1251 N N . ASP A 1 155 ? -6.494 18.478 3.496 1.00 80.75 155 ASP A N 1
ATOM 1252 C CA . ASP A 1 155 ? -5.404 18.316 2.518 1.00 80.75 155 ASP A CA 1
ATOM 1253 C C . ASP A 1 155 ? -4.658 16.984 2.744 1.00 80.75 155 ASP A C 1
ATOM 1255 O O . ASP A 1 155 ? -3.814 16.856 3.639 1.00 80.75 155 ASP A O 1
ATOM 1259 N N . LEU A 1 156 ? -4.993 15.985 1.921 1.00 77.81 156 LEU A N 1
ATOM 1260 C CA . LEU A 1 156 ? -4.482 14.616 1.998 1.00 77.81 156 LEU A CA 1
ATOM 1261 C C . LEU A 1 156 ? -2.956 14.553 1.890 1.00 77.81 156 LEU A C 1
ATOM 1263 O O . LEU A 1 156 ? -2.316 13.846 2.671 1.00 77.81 156 LEU A O 1
ATOM 1267 N N . PHE A 1 157 ? -2.353 15.319 0.977 1.00 75.38 157 PHE A N 1
ATOM 1268 C CA . PHE A 1 157 ? -0.901 15.292 0.780 1.00 75.38 157 PHE A CA 1
ATOM 1269 C C . PHE A 1 157 ? -0.165 15.828 2.007 1.00 75.38 157 PHE A C 1
ATOM 1271 O O . PHE A 1 157 ? 0.850 15.265 2.429 1.00 75.38 157 PHE A O 1
ATOM 1278 N N . ARG A 1 158 ? -0.718 16.861 2.649 1.00 72.94 158 ARG A N 1
ATOM 1279 C CA . ARG A 1 158 ? -0.194 17.382 3.915 1.00 72.94 158 ARG A CA 1
ATOM 1280 C C . ARG A 1 158 ? -0.332 16.378 5.057 1.00 72.94 158 ARG A C 1
ATOM 1282 O O . ARG A 1 158 ? 0.611 16.223 5.838 1.00 72.94 158 ARG A O 1
ATOM 1289 N N . ILE A 1 159 ? -1.473 15.696 5.169 1.00 77.06 159 ILE A N 1
ATOM 1290 C CA . ILE A 1 159 ? -1.687 14.659 6.192 1.00 77.06 159 ILE A CA 1
ATOM 1291 C C . ILE A 1 159 ? -0.630 13.563 6.041 1.00 77.06 159 ILE A C 1
ATOM 1293 O O . ILE A 1 159 ? 0.030 13.212 7.019 1.00 77.06 159 ILE A O 1
ATOM 1297 N N . PHE A 1 160 ? -0.402 13.074 4.819 1.00 78.44 160 PHE A N 1
ATOM 1298 C CA . PHE A 1 160 ? 0.606 12.045 4.565 1.00 78.44 160 PHE A CA 1
ATOM 1299 C C . PHE A 1 160 ? 2.024 12.516 4.897 1.00 78.44 160 PHE A C 1
ATOM 1301 O O . PHE A 1 160 ? 2.766 11.780 5.549 1.00 78.44 160 PHE A O 1
ATOM 1308 N N . ALA A 1 161 ? 2.381 13.748 4.528 1.00 74.50 161 ALA A N 1
ATOM 1309 C CA . ALA A 1 161 ? 3.710 14.303 4.786 1.00 74.50 161 ALA A CA 1
ATOM 1310 C C . ALA A 1 161 ? 3.993 14.565 6.278 1.00 74.50 161 ALA A C 1
ATOM 1312 O O . ALA A 1 161 ? 5.139 14.486 6.717 1.00 74.50 161 ALA A O 1
ATOM 1313 N N . THR A 1 162 ? 2.966 14.887 7.069 1.00 76.19 162 THR A N 1
ATOM 1314 C CA . THR A 1 162 ? 3.119 15.261 8.490 1.00 76.19 162 THR A CA 1
ATOM 1315 C C . THR A 1 162 ? 2.843 14.119 9.468 1.00 76.19 162 THR A C 1
ATOM 1317 O O . THR A 1 162 ? 3.169 14.241 10.651 1.00 76.19 162 THR A O 1
ATOM 1320 N N . ARG A 1 163 ? 2.287 12.991 9.006 1.00 85.19 163 ARG A N 1
ATOM 1321 C CA . ARG A 1 163 ? 1.952 11.828 9.840 1.00 85.19 163 ARG A CA 1
ATOM 1322 C C . ARG A 1 163 ? 3.175 11.302 10.602 1.00 85.19 163 ARG A C 1
ATOM 1324 O O . ARG A 1 163 ? 4.201 10.958 10.018 1.00 85.19 163 ARG A O 1
ATOM 1331 N N . ARG A 1 164 ? 3.031 11.136 11.920 1.00 82.75 164 ARG A N 1
ATOM 1332 C CA . ARG A 1 164 ? 4.016 10.481 12.799 1.00 82.75 164 ARG A CA 1
ATOM 1333 C C . ARG A 1 164 ? 3.328 9.489 13.730 1.00 82.75 164 ARG A C 1
ATOM 1335 O O . ARG A 1 164 ? 2.158 9.653 14.064 1.00 82.75 164 ARG A O 1
ATOM 1342 N N . SER A 1 165 ? 4.058 8.462 14.158 1.00 87.38 165 SER A N 1
ATOM 1343 C CA . SER A 1 165 ? 3.567 7.537 15.182 1.00 87.38 165 SER A CA 1
ATOM 1344 C C . SER A 1 165 ? 3.585 8.219 16.550 1.00 87.38 165 SER A C 1
ATOM 1346 O O . SER A 1 165 ? 4.654 8.492 17.097 1.00 87.38 165 SER A O 1
ATOM 1348 N N . THR A 1 166 ? 2.406 8.471 17.111 1.00 86.38 166 THR A N 1
ATOM 1349 C CA . THR A 1 166 ? 2.243 9.042 18.453 1.00 86.38 166 THR A CA 1
ATOM 1350 C C . THR A 1 166 ? 2.127 7.926 19.485 1.00 86.38 166 THR A C 1
ATOM 1352 O O . THR A 1 166 ? 1.342 7.001 19.314 1.00 86.38 166 THR A O 1
ATOM 1355 N N . ARG A 1 167 ? 2.909 8.017 20.566 1.00 90.00 167 ARG A N 1
ATOM 1356 C CA . ARG A 1 167 ? 2.9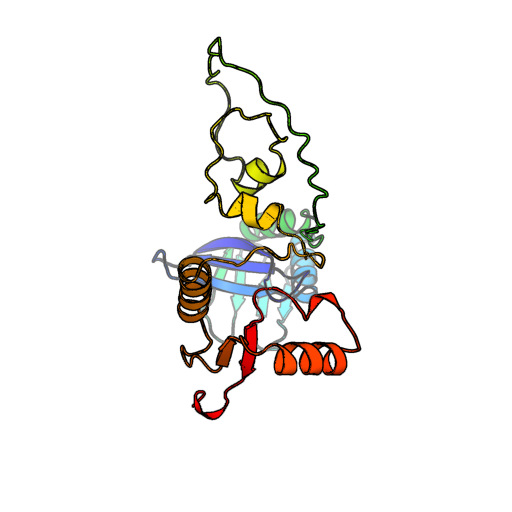17 7.044 21.679 1.00 90.00 167 ARG A CA 1
ATOM 1357 C C . ARG A 1 167 ? 2.545 7.665 23.029 1.00 90.00 167 ARG A C 1
ATOM 1359 O O . ARG A 1 167 ? 2.675 7.034 24.068 1.00 90.00 167 ARG A O 1
ATOM 1366 N N . LYS A 1 168 ? 2.113 8.925 23.033 1.00 87.44 168 LYS A N 1
ATOM 1367 C CA . LYS A 1 168 ? 1.677 9.643 24.231 1.00 87.44 168 LYS A CA 1
ATOM 1368 C C . LYS A 1 168 ? 0.322 10.262 23.937 1.00 87.44 168 LYS A C 1
ATOM 1370 O O . LYS A 1 168 ? 0.222 11.126 23.073 1.00 87.44 168 LYS A O 1
ATOM 1375 N N . PHE A 1 169 ? -0.704 9.798 24.639 1.00 87.19 169 PHE A N 1
ATOM 1376 C CA . PHE A 1 169 ? -2.088 10.195 24.401 1.00 87.19 169 PHE A CA 1
ATOM 1377 C C . PHE A 1 169 ? -2.634 10.985 25.587 1.00 87.19 169 PHE A C 1
ATOM 1379 O O . PHE A 1 169 ? -2.298 10.709 26.741 1.00 87.19 169 PHE A O 1
ATOM 1386 N N . ALA A 1 170 ? -3.486 11.968 25.304 1.00 85.50 170 ALA A N 1
ATOM 1387 C CA . ALA A 1 170 ? -4.281 12.615 26.337 1.00 85.50 170 ALA A CA 1
ATOM 1388 C C . ALA A 1 170 ? -5.362 11.648 26.847 1.00 85.50 170 ALA A C 1
ATOM 1390 O O . ALA A 1 170 ? -5.825 10.779 26.112 1.00 85.50 170 ALA A O 1
ATOM 1391 N N . LYS A 1 171 ? -5.802 11.823 28.098 1.00 78.19 171 LYS A N 1
ATOM 1392 C CA . LYS A 1 171 ? -6.897 11.031 28.693 1.00 78.19 171 LYS A CA 1
ATOM 1393 C C . LYS A 1 171 ? -8.294 11.467 28.218 1.00 78.19 171 LYS A C 1
ATOM 1395 O O . LYS A 1 171 ? -9.296 10.961 28.716 1.00 78.19 171 LYS A O 1
ATOM 1400 N N . THR A 1 172 ? -8.367 12.423 27.294 1.00 81.62 172 THR A N 1
ATOM 1401 C CA . THR A 1 172 ? -9.615 12.953 26.744 1.00 81.62 172 THR A CA 1
ATOM 1402 C C . THR A 1 172 ? -10.400 11.845 26.045 1.00 81.62 172 THR A C 1
ATOM 1404 O O . THR A 1 172 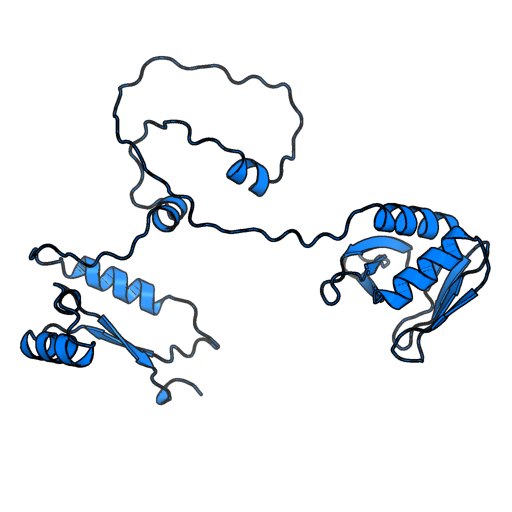? -9.839 11.072 25.267 1.00 81.62 172 THR A O 1
ATOM 1407 N N . LYS A 1 173 ? -11.704 11.757 26.331 1.00 77.69 173 LYS A N 1
ATOM 1408 C CA . LYS A 1 173 ? -12.597 10.842 25.615 1.00 77.69 173 LYS A CA 1
ATOM 1409 C C . LYS A 1 173 ? -12.756 11.320 24.174 1.00 77.69 173 LYS A C 1
ATOM 1411 O O . LYS A 1 173 ? -12.952 12.506 23.947 1.00 77.69 173 LYS A O 1
ATOM 1416 N N . ILE A 1 174 ? -12.676 10.380 23.239 1.00 84.31 174 ILE A N 1
ATOM 1417 C CA . ILE A 1 174 ? -12.912 10.618 21.814 1.00 84.31 174 ILE A CA 1
ATOM 1418 C C . ILE A 1 174 ? -14.406 10.436 21.541 1.00 84.31 174 ILE A C 1
ATOM 1420 O O . ILE A 1 174 ? -15.027 9.516 22.083 1.00 84.31 174 ILE A O 1
ATOM 1424 N N . GLU A 1 175 ? -14.988 11.308 20.725 1.00 84.06 175 GLU A N 1
ATOM 1425 C CA . GLU A 1 175 ? -16.386 11.223 20.320 1.00 84.06 175 GLU A CA 1
ATOM 1426 C C . GLU A 1 175 ? -16.639 9.998 19.429 1.00 84.06 175 GLU A C 1
ATOM 1428 O O . GLU A 1 175 ? -15.836 9.658 18.560 1.00 84.06 175 GLU A O 1
ATOM 1433 N N . GLY A 1 176 ? -17.794 9.348 19.611 1.00 80.81 176 GLY A N 1
ATOM 1434 C CA . GLY A 1 176 ? -18.146 8.127 18.873 1.00 80.81 176 GLY A CA 1
ATOM 1435 C C . GLY A 1 176 ? -18.102 8.303 17.353 1.00 80.81 176 GLY A C 1
ATOM 1436 O O . GLY A 1 176 ? -17.490 7.491 16.667 1.00 80.81 176 GLY A O 1
ATOM 1437 N N . TRP A 1 177 ? -18.615 9.430 16.848 1.00 84.56 177 TRP A N 1
ATOM 1438 C CA . TRP A 1 177 ? -18.648 9.722 15.411 1.00 84.56 177 TRP A CA 1
ATOM 1439 C C . TRP A 1 177 ? -17.256 9.749 14.761 1.00 84.56 177 TRP A C 1
ATOM 1441 O O . TRP A 1 177 ? -17.124 9.465 13.570 1.00 84.56 177 TRP A O 1
ATOM 1451 N N . MET A 1 178 ? -16.203 10.095 15.514 1.00 84.31 178 MET A N 1
ATOM 1452 C CA . MET A 1 178 ? -14.833 10.065 14.995 1.00 84.31 178 MET A CA 1
ATOM 1453 C C . MET A 1 178 ? -14.368 8.627 14.783 1.00 84.31 178 MET A C 1
ATOM 1455 O O . MET A 1 178 ? -13.740 8.325 13.770 1.00 84.31 178 MET A O 1
ATOM 1459 N N . VAL A 1 179 ? -14.703 7.735 15.718 1.00 88.88 179 VAL A N 1
ATOM 1460 C CA . VAL A 1 179 ? -14.415 6.301 15.603 1.00 88.88 179 VAL A CA 1
ATOM 1461 C C . VAL A 1 179 ? -15.211 5.698 14.448 1.00 88.88 179 VAL A C 1
ATOM 1463 O O . VAL A 1 179 ? -14.640 4.956 13.655 1.00 88.88 179 VAL A O 1
ATOM 1466 N N . ASP A 1 180 ? -16.477 6.084 14.286 1.00 88.56 180 ASP A N 1
ATOM 1467 C CA . ASP A 1 180 ? -17.320 5.617 13.180 1.00 88.56 180 ASP A CA 1
ATOM 1468 C C . ASP A 1 180 ? -16.730 6.006 11.817 1.00 88.56 180 ASP A C 1
ATOM 1470 O O . ASP A 1 180 ? -16.665 5.175 10.913 1.00 88.56 180 ASP A O 1
ATOM 1474 N N . LYS A 1 181 ? -16.199 7.231 11.679 1.00 89.88 181 LYS A N 1
ATOM 1475 C CA . LYS A 1 181 ? -15.479 7.649 10.462 1.00 89.88 181 LYS A CA 1
ATOM 1476 C C . LYS A 1 181 ? -14.233 6.805 10.192 1.00 89.88 181 LYS A C 1
ATOM 1478 O O . LYS A 1 181 ? -13.972 6.476 9.038 1.00 89.88 181 LYS A O 1
ATOM 1483 N N . ILE A 1 182 ? -13.468 6.455 11.229 1.00 91.31 182 ILE A N 1
ATOM 1484 C CA . ILE A 1 182 ? -12.282 5.592 11.091 1.00 91.31 182 ILE A CA 1
ATOM 1485 C C . ILE A 1 182 ? -12.692 4.190 10.627 1.00 91.31 182 ILE A C 1
ATOM 1487 O O . ILE A 1 182 ? -12.061 3.636 9.730 1.00 91.31 182 ILE A O 1
ATOM 1491 N N . LEU A 1 183 ? -13.751 3.626 11.210 1.00 90.69 183 LEU A N 1
ATOM 1492 C CA . LEU A 1 183 ? -14.246 2.296 10.853 1.00 90.69 183 LEU A CA 1
ATOM 1493 C C . LEU A 1 183 ? -14.825 2.265 9.433 1.00 90.69 183 LEU A C 1
ATOM 1495 O O . LEU A 1 183 ? -14.501 1.354 8.681 1.00 90.69 183 LEU A O 1
ATOM 1499 N N . ALA A 1 184 ? -15.594 3.281 9.032 1.00 91.44 184 ALA A N 1
ATOM 1500 C CA . ALA A 1 184 ? -16.108 3.402 7.666 1.00 91.44 184 ALA A CA 1
ATOM 1501 C C . ALA A 1 184 ? -14.978 3.525 6.629 1.00 91.44 184 ALA A C 1
ATOM 1503 O O . ALA A 1 184 ? -15.030 2.908 5.565 1.00 91.44 184 ALA A O 1
ATOM 1504 N N . ALA A 1 185 ? -13.920 4.279 6.951 1.00 91.00 185 ALA A N 1
ATOM 1505 C CA . ALA A 1 185 ? -12.738 4.370 6.098 1.00 91.00 185 ALA A CA 1
ATOM 1506 C C . ALA A 1 185 ? -11.993 3.029 5.992 1.00 91.00 185 ALA A C 1
ATOM 1508 O O . ALA A 1 185 ? -11.515 2.686 4.914 1.00 91.00 185 ALA A O 1
ATOM 1509 N N . ALA A 1 186 ? -11.912 2.263 7.087 1.00 90.12 186 ALA A N 1
ATOM 1510 C CA . ALA A 1 186 ? -11.318 0.927 7.076 1.00 90.12 186 ALA A CA 1
ATOM 1511 C C . ALA A 1 186 ? -12.137 -0.068 6.235 1.00 90.12 186 ALA A C 1
ATOM 1513 O O . ALA A 1 186 ? -11.547 -0.880 5.530 1.00 90.12 186 ALA A O 1
ATOM 1514 N N . ASP A 1 187 ? -13.468 0.018 6.281 1.00 87.62 187 ASP A N 1
ATOM 1515 C CA . ASP A 1 187 ? -14.388 -0.833 5.512 1.00 87.62 187 ASP A CA 1
ATOM 1516 C C . ASP A 1 187 ? -14.344 -0.545 4.001 1.00 87.62 187 ASP A C 1
ATOM 1518 O O . ASP A 1 187 ? -14.379 -1.456 3.179 1.00 87.62 187 ASP A O 1
ATOM 1522 N N . THR A 1 188 ? -14.182 0.728 3.629 1.00 88.44 188 THR A N 1
ATOM 1523 C CA . THR A 1 188 ? -14.126 1.168 2.220 1.00 88.44 188 THR A CA 1
ATOM 1524 C C . THR A 1 188 ? -12.750 0.932 1.575 1.00 88.44 188 THR A C 1
ATOM 1526 O O . THR A 1 188 ? -12.580 1.123 0.370 1.00 88.44 188 THR A O 1
ATOM 1529 N N . ALA A 1 189 ? -11.733 0.550 2.353 1.00 90.00 189 ALA A N 1
ATOM 1530 C CA . ALA A 1 189 ? -10.388 0.344 1.830 1.00 90.00 189 ALA A CA 1
ATOM 1531 C C . ALA A 1 189 ? -10.353 -0.821 0.816 1.00 90.00 189 ALA A C 1
ATOM 1533 O O . ALA A 1 189 ? -11.003 -1.847 1.032 1.00 90.00 189 ALA A O 1
ATOM 1534 N N . PRO A 1 190 ? -9.584 -0.708 -0.285 1.00 90.38 190 PRO A N 1
ATOM 1535 C CA . PRO A 1 190 ? -9.509 -1.768 -1.284 1.00 90.38 190 PRO A CA 1
ATOM 1536 C C . PRO A 1 190 ? -8.915 -3.047 -0.681 1.00 90.38 190 PRO A C 1
ATOM 1538 O O . PRO A 1 190 ? -7.920 -3.004 0.045 1.00 90.38 190 PRO A O 1
ATOM 1541 N N . THR A 1 191 ? -9.502 -4.199 -1.013 1.00 86.44 191 THR A N 1
ATOM 1542 C CA . THR A 1 191 ? -9.023 -5.517 -0.571 1.00 86.44 191 THR A CA 1
ATOM 1543 C C . THR A 1 191 ? -8.840 -6.458 -1.755 1.00 86.44 191 THR A C 1
ATOM 1545 O O . THR A 1 191 ? -9.542 -6.352 -2.762 1.00 86.44 191 THR A O 1
ATOM 1548 N N . ALA A 1 192 ? -7.878 -7.379 -1.651 1.00 83.94 192 ALA A N 1
ATOM 1549 C CA . ALA A 1 192 ? -7.633 -8.377 -2.688 1.00 83.94 192 ALA A CA 1
ATOM 1550 C C . ALA A 1 192 ? -8.913 -9.184 -2.957 1.00 83.94 192 ALA A C 1
ATOM 1552 O O . ALA A 1 192 ? -9.544 -9.665 -2.016 1.00 83.94 192 ALA A O 1
ATOM 1553 N N . GLY A 1 193 ? -9.326 -9.270 -4.226 1.00 82.62 193 GLY A N 1
ATOM 1554 C CA . GLY A 1 193 ? -10.552 -9.967 -4.637 1.00 82.62 193 GLY A CA 1
ATOM 1555 C C . GLY A 1 193 ? -11.848 -9.431 -4.011 1.00 82.62 193 GLY A C 1
ATOM 1556 O O . GLY A 1 193 ? -12.873 -10.097 -4.094 1.00 82.62 193 GLY A O 1
ATOM 1557 N N . ASN A 1 194 ? -11.811 -8.259 -3.363 1.00 83.88 194 ASN A N 1
ATOM 1558 C CA . ASN A 1 194 ? -12.904 -7.705 -2.562 1.00 83.88 194 ASN A CA 1
ATOM 1559 C C . ASN A 1 194 ? -13.405 -8.631 -1.426 1.00 83.88 194 ASN A C 1
ATOM 1561 O O . ASN A 1 194 ? -14.557 -8.542 -1.007 1.00 83.88 194 ASN A O 1
ATOM 1565 N N . PHE A 1 195 ? -12.555 -9.528 -0.909 1.00 83.75 195 PHE A N 1
ATOM 1566 C CA . PHE A 1 195 ? -12.960 -10.507 0.111 1.00 83.75 195 PHE A CA 1
ATOM 1567 C C . PHE A 1 195 ? -13.206 -9.908 1.498 1.00 83.75 195 PHE A C 1
ATOM 1569 O O . PHE A 1 195 ? -13.855 -10.544 2.326 1.00 83.75 195 PHE A O 1
ATOM 1576 N N . GLN A 1 196 ? -12.653 -8.723 1.790 1.00 84.88 196 GLN A N 1
ATOM 1577 C CA . GLN A 1 196 ? -12.737 -8.105 3.121 1.00 84.88 196 GLN A CA 1
ATOM 1578 C C . GLN A 1 196 ? -12.338 -9.086 4.244 1.00 84.88 196 GLN A C 1
ATOM 1580 O O . GLN A 1 196 ? -13.027 -9.246 5.256 1.00 84.88 196 GLN A O 1
ATOM 1585 N N . GLY A 1 197 ? -11.212 -9.779 4.036 1.00 87.69 197 GLY A N 1
ATOM 1586 C CA . GLY A 1 197 ? -10.722 -10.901 4.846 1.00 87.69 197 GLY A CA 1
ATOM 1587 C C . GLY A 1 197 ? -10.201 -10.547 6.242 1.00 87.69 197 GLY A C 1
ATOM 1588 O O . GLY A 1 197 ? -9.278 -11.197 6.732 1.00 87.69 197 GLY A O 1
ATOM 1589 N N . PHE A 1 198 ? -10.726 -9.501 6.878 1.00 91.62 198 PHE A N 1
ATOM 1590 C CA . PHE A 1 198 ? -10.330 -9.089 8.220 1.00 91.62 198 PHE A CA 1
ATOM 1591 C C . PHE A 1 198 ? -11.523 -8.631 9.063 1.00 91.62 198 PHE A C 1
ATOM 1593 O O . PHE A 1 198 ? -12.589 -8.275 8.564 1.00 91.62 198 PHE A O 1
ATOM 1600 N N . LYS A 1 199 ? -11.324 -8.643 10.379 1.00 92.00 199 LYS A N 1
ATOM 1601 C CA . LYS A 1 199 ? -12.237 -8.110 11.390 1.00 92.00 199 LYS A CA 1
ATOM 1602 C C . LYS A 1 199 ? -11.519 -7.048 12.207 1.00 92.00 199 LYS A C 1
ATOM 1604 O O . LYS A 1 199 ? -10.341 -7.196 12.535 1.00 92.00 199 LYS A O 1
ATOM 1609 N N . VAL A 1 200 ? -12.250 -5.996 12.566 1.00 93.75 200 VAL A N 1
ATOM 1610 C CA . VAL A 1 200 ? -11.763 -4.934 13.451 1.00 93.75 200 VAL A CA 1
ATOM 1611 C C . VAL A 1 200 ? -12.476 -5.044 14.791 1.00 93.75 200 VAL A C 1
ATOM 1613 O O . VAL A 1 200 ? -13.698 -4.927 14.867 1.00 93.75 200 VAL A O 1
ATOM 1616 N N . PHE A 1 201 ? -11.718 -5.252 15.862 1.00 93.81 201 PHE A N 1
ATOM 1617 C CA . PHE A 1 201 ? -12.235 -5.284 17.225 1.00 93.81 201 PHE A CA 1
ATOM 1618 C C . PHE A 1 201 ? -12.006 -3.934 17.900 1.00 93.81 201 PHE A C 1
ATOM 1620 O O . PHE A 1 201 ? -10.867 -3.534 18.144 1.00 93.81 201 PHE A O 1
ATOM 1627 N N . TYR A 1 202 ? -13.094 -3.240 18.235 1.00 93.69 202 TYR A N 1
ATOM 1628 C CA . TYR A 1 202 ? -13.042 -2.005 19.013 1.00 93.69 202 TYR A CA 1
ATOM 1629 C C . TYR A 1 202 ? -13.105 -2.304 20.517 1.00 93.69 202 TYR A C 1
ATOM 1631 O O . TYR A 1 202 ? -14.159 -2.622 21.072 1.00 93.69 202 TYR A O 1
ATOM 1639 N N . ILE A 1 203 ? -11.961 -2.190 21.195 1.00 93.25 203 ILE A N 1
ATOM 1640 C CA . ILE A 1 203 ? -11.811 -2.584 22.599 1.00 93.25 203 ILE A CA 1
ATOM 1641 C C . ILE A 1 203 ? -12.183 -1.425 23.531 1.00 93.25 203 ILE A C 1
ATOM 1643 O O . ILE A 1 203 ? -11.446 -0.447 23.679 1.00 93.25 203 ILE A O 1
ATOM 1647 N N . LYS A 1 204 ? -13.330 -1.558 24.207 1.00 87.50 204 LYS A N 1
ATOM 1648 C CA . LYS A 1 204 ? -13.814 -0.596 25.218 1.00 87.50 204 LYS A CA 1
ATOM 1649 C C . LYS A 1 204 ? -13.468 -0.989 26.657 1.00 87.50 204 LYS A C 1
ATOM 1651 O O . LYS A 1 204 ? -13.364 -0.115 27.512 1.00 87.50 204 LYS A O 1
ATOM 1656 N N . ASN A 1 205 ? -13.307 -2.284 26.934 1.00 91.75 205 ASN A N 1
ATOM 1657 C CA . ASN A 1 205 ? -13.086 -2.792 28.287 1.00 91.75 205 ASN A CA 1
ATOM 1658 C C . ASN A 1 205 ? -11.656 -2.502 28.771 1.00 91.75 205 ASN A C 1
ATOM 1660 O O . ASN A 1 205 ? -10.687 -2.850 28.098 1.00 91.75 205 ASN A O 1
ATOM 1664 N N . GLN A 1 206 ? -11.533 -1.900 29.956 1.00 91.12 206 GLN A N 1
ATOM 1665 C CA . GLN A 1 206 ? -10.246 -1.496 30.516 1.00 91.12 206 GLN A CA 1
ATOM 1666 C C . GLN A 1 206 ? -9.344 -2.685 30.889 1.00 91.12 206 GLN A C 1
ATOM 1668 O O . GLN A 1 206 ? -8.159 -2.657 30.571 1.00 91.12 206 GLN A O 1
ATOM 1673 N N . LYS A 1 207 ? -9.903 -3.761 31.461 1.00 95.12 207 LYS A N 1
ATOM 1674 C CA . LYS A 1 207 ? -9.138 -4.974 31.806 1.00 95.12 207 LYS A CA 1
ATOM 1675 C C . LYS A 1 207 ? -8.538 -5.627 30.562 1.00 95.12 207 LYS A C 1
ATOM 1677 O O . LYS A 1 207 ? -7.399 -6.074 30.575 1.00 95.12 207 LYS A O 1
ATOM 1682 N N . THR A 1 208 ? -9.289 -5.640 29.459 1.00 95.19 208 THR A N 1
ATOM 1683 C CA . THR A 1 208 ? -8.789 -6.153 28.176 1.00 95.19 208 THR A CA 1
ATOM 1684 C C . THR A 1 208 ? -7.646 -5.294 27.638 1.00 95.19 208 THR A C 1
ATOM 1686 O O . THR A 1 208 ? -6.680 -5.838 27.119 1.00 95.19 208 THR A O 1
ATOM 1689 N N . LYS A 1 209 ? -7.709 -3.963 27.783 1.00 93.75 209 LYS A N 1
ATOM 1690 C CA . LYS A 1 209 ? -6.601 -3.078 27.384 1.00 93.75 209 LYS A CA 1
ATOM 1691 C C . LYS A 1 209 ? -5.338 -3.322 28.208 1.00 93.75 209 LYS A C 1
ATOM 1693 O O . LYS A 1 209 ? -4.251 -3.305 27.647 1.00 93.75 209 LYS A O 1
ATOM 1698 N N . GLU A 1 210 ? -5.475 -3.564 29.507 1.00 94.94 210 GLU A N 1
ATOM 1699 C CA . GLU A 1 210 ? -4.349 -3.897 30.390 1.00 94.94 210 GLU A CA 1
ATOM 1700 C C . GLU A 1 210 ? -3.698 -5.227 29.991 1.00 94.94 210 GLU A C 1
ATOM 1702 O O . GLU A 1 210 ? -2.484 -5.274 29.808 1.00 94.94 210 GLU A O 1
ATOM 1707 N N . ALA A 1 211 ? -4.499 -6.261 29.721 1.00 96.38 211 ALA A N 1
ATOM 1708 C CA . ALA A 1 211 ? -3.993 -7.531 29.194 1.00 96.38 211 ALA A CA 1
ATOM 1709 C C . ALA A 1 211 ? -3.303 -7.368 27.823 1.00 96.38 211 ALA A C 1
ATOM 1711 O O . ALA A 1 211 ? -2.296 -8.015 27.545 1.00 96.38 211 ALA A O 1
ATOM 1712 N N . LEU A 1 212 ? -3.804 -6.471 26.964 1.00 96.00 212 LEU A 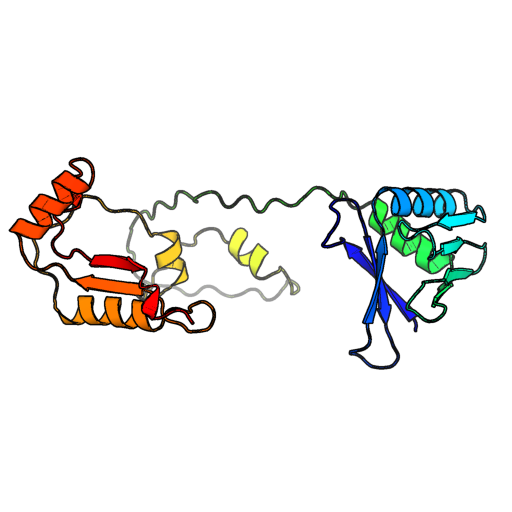N 1
ATOM 1713 C CA . LEU A 1 212 ? -3.164 -6.158 25.682 1.00 96.00 212 LEU A CA 1
ATOM 1714 C C . LEU A 1 212 ? -1.813 -5.451 25.850 1.00 96.00 212 LEU A C 1
ATOM 1716 O O . LEU A 1 212 ? -0.929 -5.671 25.030 1.00 96.00 212 LEU A O 1
ATOM 1720 N N . VAL A 1 213 ? -1.629 -4.619 26.881 1.00 95.75 213 VAL A N 1
ATOM 1721 C CA . VAL A 1 213 ? -0.323 -4.001 27.182 1.00 95.75 213 VAL A CA 1
ATOM 1722 C C . VAL A 1 213 ? 0.705 -5.074 27.516 1.00 95.75 213 VAL A C 1
ATOM 1724 O O . VAL A 1 213 ? 1.808 -5.043 26.971 1.00 95.75 213 VAL A O 1
ATOM 1727 N N . GLU A 1 214 ? 0.336 -6.022 28.377 1.00 96.19 214 GLU A N 1
ATOM 1728 C CA . GLU A 1 214 ? 1.192 -7.149 28.757 1.00 96.19 214 GLU A CA 1
ATOM 1729 C C . GLU A 1 214 ? 1.551 -7.997 27.528 1.00 96.19 214 GLU A C 1
ATOM 1731 O O . GLU A 1 214 ? 2.732 -8.193 27.231 1.00 96.19 214 GLU A O 1
ATOM 1736 N N . ALA A 1 215 ? 0.545 -8.386 26.735 1.00 95.31 215 ALA A N 1
ATOM 1737 C CA . ALA A 1 215 ? 0.731 -9.146 25.497 1.00 95.31 215 ALA A CA 1
ATOM 1738 C C . ALA A 1 215 ? 1.569 -8.395 24.446 1.00 95.31 215 ALA A C 1
ATOM 1740 O O . ALA A 1 215 ? 2.284 -9.010 23.657 1.00 95.31 215 ALA A O 1
ATOM 1741 N N . ALA A 1 216 ? 1.525 -7.062 24.442 1.00 94.25 216 ALA A N 1
ATOM 1742 C CA . ALA A 1 216 ? 2.317 -6.212 23.561 1.00 94.25 216 ALA A CA 1
ATOM 1743 C C . ALA A 1 216 ? 3.708 -5.892 24.136 1.00 94.25 216 ALA A C 1
ATOM 1745 O O . ALA A 1 216 ? 4.224 -4.796 23.922 1.00 94.25 216 ALA A O 1
ATOM 1746 N N . ASN A 1 217 ? 4.340 -6.822 24.858 1.00 95.56 217 ASN A N 1
ATOM 1747 C CA . ASN A 1 217 ? 5.669 -6.644 25.454 1.00 95.56 217 ASN A CA 1
ATOM 1748 C C . ASN A 1 217 ? 5.750 -5.409 26.375 1.00 95.56 217 ASN A C 1
ATOM 1750 O O . ASN A 1 217 ? 6.678 -4.603 26.288 1.00 95.56 217 ASN A O 1
ATOM 1754 N N . ASN A 1 218 ? 4.733 -5.231 27.223 1.00 94.06 218 ASN A N 1
ATOM 1755 C CA . ASN A 1 218 ? 4.628 -4.144 28.200 1.00 94.06 218 ASN A CA 1
ATOM 1756 C C . ASN A 1 218 ? 4.706 -2.729 27.599 1.00 94.06 218 ASN A C 1
ATOM 1758 O O . ASN A 1 218 ? 5.194 -1.796 28.236 1.00 94.06 218 ASN A O 1
ATOM 1762 N N . GLN A 1 219 ? 4.211 -2.540 26.373 1.00 91.94 219 GLN A N 1
ATOM 1763 C CA . GLN A 1 219 ? 4.153 -1.230 25.721 1.00 91.94 219 GLN A CA 1
ATOM 1764 C C . GLN A 1 219 ? 3.016 -0.375 26.322 1.00 91.94 219 GLN A C 1
ATOM 1766 O O . GLN A 1 219 ? 1.845 -0.597 26.002 1.00 91.94 219 GLN A O 1
ATOM 1771 N N . PRO A 1 220 ? 3.305 0.658 27.141 1.00 91.06 220 PRO A N 1
ATOM 1772 C CA . PRO A 1 220 ? 2.273 1.350 27.923 1.00 91.06 220 PRO A CA 1
ATOM 1773 C C . PRO A 1 220 ? 1.279 2.137 27.058 1.00 91.06 220 PRO A C 1
ATOM 1775 O O . PRO A 1 220 ? 0.138 2.366 27.452 1.00 91.06 220 PRO A O 1
ATOM 1778 N N . TYR A 1 221 ? 1.691 2.539 25.855 1.00 91.00 221 TYR A N 1
ATOM 1779 C CA . TYR A 1 221 ? 0.858 3.287 24.915 1.00 91.00 221 TYR A CA 1
ATOM 1780 C C . TYR A 1 221 ? -0.249 2.459 24.260 1.00 91.00 221 TYR A C 1
ATOM 1782 O O . TYR A 1 221 ? -1.131 3.037 23.630 1.00 91.00 221 TYR A O 1
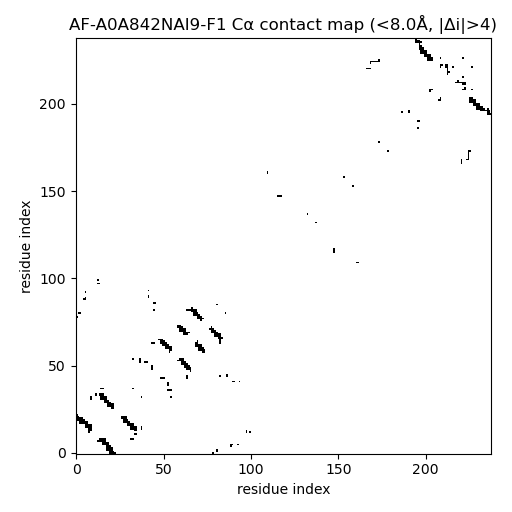ATOM 1790 N N . VAL A 1 222 ? -0.236 1.133 24.422 1.00 92.25 222 VAL A N 1
ATOM 1791 C CA . VAL A 1 222 ? -1.345 0.263 24.003 1.00 92.25 222 VAL A CA 1
ATOM 1792 C C . VAL A 1 222 ? -2.604 0.549 24.826 1.00 92.25 222 VAL A C 1
ATOM 1794 O O . VAL A 1 222 ? -3.713 0.420 24.314 1.00 92.25 222 VAL A O 1
ATOM 1797 N N . ASN A 1 223 ? -2.462 1.060 26.055 1.00 91.44 223 ASN A N 1
ATOM 1798 C CA . ASN A 1 223 ? -3.576 1.541 26.874 1.00 91.44 223 ASN A CA 1
ATOM 1799 C C . ASN A 1 223 ? -4.051 2.948 26.448 1.00 91.44 223 ASN A C 1
ATOM 1801 O O . ASN A 1 223 ? -4.113 3.886 27.245 1.00 91.44 223 ASN A O 1
ATOM 1805 N N . ALA A 1 224 ? -4.343 3.116 25.158 1.00 91.69 224 ALA A N 1
ATOM 1806 C CA . ALA A 1 224 ? -4.845 4.359 24.583 1.00 91.69 224 ALA A CA 1
ATOM 1807 C C . ALA A 1 224 ? -6.365 4.535 24.822 1.00 91.69 224 ALA A C 1
ATOM 1809 O O . ALA A 1 224 ? -7.083 3.559 25.089 1.00 91.69 224 ALA A O 1
ATOM 1810 N N . PRO A 1 225 ? -6.912 5.764 24.684 1.00 89.00 225 PRO A N 1
ATOM 1811 C CA . PRO A 1 225 ? -8.354 6.009 24.798 1.00 89.00 225 PRO A CA 1
ATOM 1812 C C . PRO A 1 225 ? -9.193 5.144 23.846 1.00 89.00 225 PRO A C 1
ATOM 1814 O O . PRO A 1 225 ? -10.210 4.577 24.252 1.00 89.00 225 PRO A O 1
ATOM 1817 N N . VAL A 1 226 ? -8.718 4.958 22.613 1.00 91.38 226 VAL A N 1
ATOM 1818 C CA . VAL A 1 226 ? -9.307 4.070 21.603 1.00 91.38 226 VAL A CA 1
ATOM 1819 C C . VAL A 1 226 ? -8.266 3.032 21.205 1.00 91.38 226 VAL A C 1
ATOM 1821 O O . VAL A 1 226 ? -7.134 3.383 20.886 1.00 91.38 226 VAL A O 1
ATOM 1824 N N . VAL A 1 227 ? -8.659 1.758 21.238 1.00 93.81 227 VAL A N 1
ATOM 1825 C CA . VAL A 1 227 ? -7.820 0.622 20.846 1.00 93.81 227 VAL A CA 1
ATOM 1826 C C . VAL A 1 227 ? -8.591 -0.189 19.814 1.00 93.81 227 VAL A C 1
ATOM 1828 O O . VAL A 1 227 ? -9.701 -0.651 20.091 1.00 93.81 227 VAL A O 1
ATOM 1831 N N . LEU A 1 228 ? -8.008 -0.319 18.625 1.00 94.75 228 LEU A N 1
ATOM 1832 C CA . LEU A 1 228 ? -8.529 -1.116 17.519 1.00 94.75 228 LEU A CA 1
ATOM 1833 C C . LEU A 1 228 ? -7.556 -2.264 17.257 1.00 94.75 228 LEU A C 1
ATOM 1835 O O . LEU A 1 228 ? -6.359 -2.026 17.095 1.00 94.75 228 LEU A O 1
ATOM 1839 N N . VAL A 1 229 ? -8.066 -3.492 17.216 1.00 95.06 229 VAL A N 1
ATOM 1840 C CA . VAL A 1 229 ? -7.279 -4.688 16.891 1.00 95.06 229 VAL A CA 1
ATOM 1841 C C . VAL A 1 229 ? -7.770 -5.237 15.559 1.00 95.06 229 VAL A C 1
ATOM 1843 O O . VAL A 1 229 ? -8.949 -5.555 15.419 1.00 95.06 229 VAL A O 1
ATOM 1846 N N . PHE A 1 230 ? -6.871 -5.324 14.583 1.00 94.44 230 PHE A N 1
ATOM 1847 C CA . PHE A 1 230 ? -7.156 -5.865 13.258 1.00 94.44 230 PHE A CA 1
ATOM 1848 C C . PHE A 1 230 ? -6.708 -7.323 13.220 1.00 94.44 230 PHE A C 1
ATOM 1850 O O . PHE A 1 230 ? -5.530 -7.610 13.428 1.00 94.44 230 PHE A O 1
ATOM 1857 N N . CYS A 1 231 ? -7.641 -8.232 12.954 1.00 93.81 231 CYS A N 1
ATOM 1858 C CA . CYS A 1 231 ? -7.364 -9.660 12.840 1.00 93.81 231 CYS A CA 1
ATOM 1859 C C . CYS A 1 231 ? -7.754 -10.153 11.453 1.00 93.81 231 CYS A C 1
ATOM 1861 O O . CYS A 1 231 ? -8.812 -9.790 10.942 1.00 93.81 231 CYS A O 1
ATOM 1863 N N . MET A 1 232 ? -6.936 -11.029 10.880 1.00 92.50 232 MET A N 1
ATOM 1864 C CA . MET A 1 232 ? -7.320 -11.789 9.696 1.00 92.50 232 MET A CA 1
ATOM 1865 C C . MET A 1 232 ? -8.532 -12.674 10.015 1.00 92.50 232 MET A C 1
ATOM 1867 O O . MET A 1 232 ? -8.614 -13.260 11.095 1.00 92.50 232 MET A O 1
ATOM 1871 N N . ASP A 1 233 ? -9.455 -12.779 9.066 1.00 89.94 233 ASP A N 1
ATOM 1872 C CA . ASP A 1 233 ? -10.580 -13.707 9.101 1.00 89.94 233 ASP A CA 1
ATOM 1873 C C . ASP A 1 233 ? -10.552 -14.586 7.841 1.00 89.94 233 ASP A C 1
ATOM 1875 O O . ASP A 1 233 ? -11.172 -14.237 6.831 1.00 89.94 233 ASP A O 1
ATOM 1879 N N . PRO A 1 234 ? -9.838 -15.729 7.885 1.00 86.56 234 PRO A N 1
ATOM 1880 C CA . PRO A 1 234 ? -9.708 -16.620 6.735 1.00 86.56 234 PRO A CA 1
ATOM 1881 C C . PRO A 1 234 ? -11.051 -17.137 6.215 1.00 86.56 234 PRO A C 1
ATOM 1883 O O . PRO A 1 234 ? -11.166 -17.434 5.036 1.00 86.56 234 PRO A O 1
ATOM 1886 N N . SER A 1 235 ? -12.088 -17.194 7.060 1.00 88.56 235 SER A N 1
ATOM 1887 C CA . SER A 1 235 ? -13.418 -17.677 6.659 1.00 88.56 235 SER A CA 1
ATOM 1888 C C . SER A 1 235 ? -14.113 -16.797 5.612 1.00 88.56 235 SER A C 1
ATOM 1890 O O . SER A 1 235 ? -15.078 -17.228 4.983 1.00 88.56 235 SER A O 1
ATOM 1892 N N . ARG A 1 236 ? -13.634 -15.561 5.425 1.00 82.69 236 ARG A N 1
ATOM 1893 C CA . ARG A 1 236 ? -14.161 -14.597 4.450 1.00 82.69 236 ARG A CA 1
ATOM 1894 C C . ARG A 1 236 ? -13.444 -14.636 3.103 1.00 82.69 236 ARG A C 1
ATOM 1896 O O . ARG A 1 236 ? -13.966 -14.100 2.131 1.00 82.69 236 ARG A O 1
ATOM 1903 N N . VAL A 1 237 ? -12.268 -15.253 3.045 1.00 80.69 237 VAL A N 1
ATOM 1904 C CA . VAL A 1 237 ? -11.491 -15.406 1.813 1.00 80.69 237 VAL A CA 1
ATOM 1905 C C . VAL A 1 237 ? -11.881 -16.749 1.197 1.00 80.69 237 VAL A C 1
ATOM 1907 O O . VAL A 1 237 ? -11.762 -17.776 1.862 1.00 80.69 237 VAL A O 1
ATOM 1910 N N . LYS A 1 238 ? -12.416 -16.729 -0.028 1.00 64.31 238 LYS A N 1
ATOM 1911 C CA . LYS A 1 238 ? -12.814 -17.932 -0.774 1.00 64.31 238 LYS A CA 1
ATOM 1912 C C . LYS A 1 238 ? -11.848 -18.214 -1.909 1.00 64.31 238 LYS A C 1
ATOM 1914 O O . LYS A 1 238 ? -11.439 -17.235 -2.567 1.00 64.31 238 LYS A O 1
#

Mean predicted aligned error: 18.74 Å

Nearest PDB structures (foldseek):
  5hei-assembly3_E  TM=9.596E-01  e=1.107E-03  Priestia megaterium
  2bkj-assembly1_B  TM=9.671E-01  e=1.664E-03  Vibrio harveyi
  1nox-assembly1_A-2  TM=9.586E-01  e=1.570E-03  Thermus thermophilus HB8
  8ajx-assembly1_A  TM=9.444E-01  e=4.477E-03  Escherichia coli